Protein AF-A0A3E3DYM9-F1 (afdb_monomer)

Structure (mmCIF, N/CA/C/O backbone):
data_AF-A0A3E3DYM9-F1
#
_entry.id   AF-A0A3E3DYM9-F1
#
loop_
_atom_site.group_PDB
_atom_site.id
_atom_site.type_symbol
_atom_site.label_atom_id
_atom_site.label_alt_id
_atom_site.label_comp_id
_atom_site.label_asym_id
_atom_site.label_entity_id
_atom_site.label_seq_id
_atom_site.pdbx_PDB_ins_code
_atom_site.Cartn_x
_atom_site.Cartn_y
_atom_site.Cartn_z
_atom_site.occupancy
_atom_site.B_iso_or_equiv
_atom_site.auth_seq_id
_atom_site.auth_comp_id
_atom_site.auth_asym_id
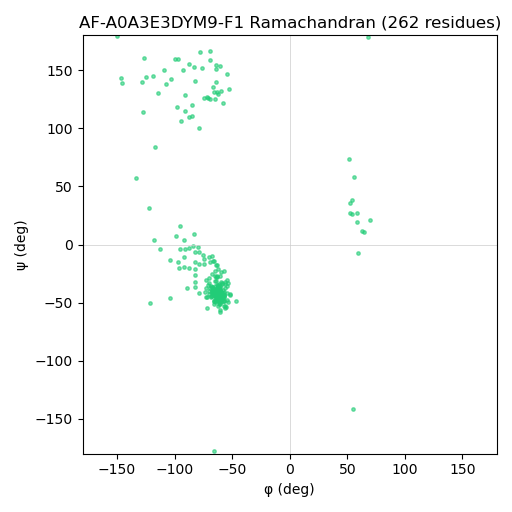_atom_site.auth_atom_id
_atom_site.pdbx_PDB_model_num
ATOM 1 N N . MET A 1 1 ? -6.044 15.317 21.795 1.00 47.94 1 MET A N 1
ATOM 2 C CA . MET A 1 1 ? -6.374 16.403 22.773 1.00 47.94 1 MET A CA 1
ATOM 3 C C . MET A 1 1 ? -6.897 15.738 24.052 1.00 47.94 1 MET A C 1
ATOM 5 O O . MET A 1 1 ? -7.603 14.752 23.914 1.00 47.94 1 MET A O 1
ATOM 9 N N . ARG A 1 2 ? -6.549 16.171 25.277 1.00 55.53 2 ARG A N 1
ATOM 10 C CA . ARG A 1 2 ? -7.109 15.543 26.499 1.00 55.53 2 ARG A CA 1
ATOM 11 C C . ARG A 1 2 ? -8.521 16.084 26.739 1.00 55.53 2 ARG A C 1
ATOM 13 O O . ARG A 1 2 ? -8.664 17.207 27.210 1.00 55.53 2 ARG A O 1
ATOM 20 N N . TYR A 1 3 ? -9.540 15.315 26.362 1.00 65.69 3 TYR A N 1
ATOM 21 C CA . TYR A 1 3 ? -10.911 15.578 26.799 1.00 65.69 3 TYR A CA 1
ATOM 22 C C . TYR A 1 3 ? -11.003 15.408 28.316 1.00 65.69 3 TYR A C 1
ATOM 24 O O . TYR A 1 3 ? -10.239 14.646 28.911 1.00 65.69 3 TYR A O 1
ATOM 32 N N . ASP A 1 4 ? -11.923 16.148 28.929 1.00 75.50 4 ASP A N 1
ATOM 33 C CA . ASP A 1 4 ? -12.173 16.075 30.363 1.00 75.50 4 ASP A CA 1
ATOM 34 C C . ASP A 1 4 ? -12.539 14.638 30.760 1.00 75.50 4 ASP A C 1
ATOM 36 O O . ASP A 1 4 ? -13.488 14.057 30.222 1.00 75.50 4 ASP A O 1
ATOM 40 N N . TYR A 1 5 ? -11.756 14.057 31.669 1.00 78.94 5 TYR A N 1
ATOM 41 C CA . TYR A 1 5 ? -11.876 12.657 32.068 1.00 78.94 5 TYR A CA 1
ATOM 42 C C . TYR A 1 5 ? -13.269 12.355 32.630 1.00 78.94 5 TYR A C 1
ATOM 44 O O . TYR A 1 5 ? -13.821 11.293 32.349 1.00 78.94 5 TYR A O 1
ATOM 52 N N . GLU A 1 6 ? -13.886 13.318 33.323 1.00 82.44 6 GLU A N 1
ATOM 53 C CA . GLU A 1 6 ? -15.248 13.186 33.853 1.00 82.44 6 GLU A CA 1
ATOM 54 C C . GLU A 1 6 ? -16.286 12.938 32.751 1.00 82.44 6 GLU A C 1
ATOM 56 O O . GLU A 1 6 ? -17.261 12.217 32.961 1.00 82.44 6 GLU A O 1
ATOM 61 N N . LYS A 1 7 ? -16.064 13.483 31.549 1.00 85.44 7 LYS A N 1
ATOM 62 C CA . LYS A 1 7 ? -16.969 13.310 30.404 1.00 85.44 7 LYS A CA 1
ATOM 63 C C . LYS A 1 7 ? -16.746 11.993 29.662 1.00 85.44 7 LYS A C 1
ATOM 65 O O . LYS A 1 7 ? -17.673 11.504 29.022 1.00 85.44 7 LYS A O 1
ATOM 70 N N . ILE A 1 8 ? -15.537 11.433 29.727 1.00 89.81 8 ILE A N 1
ATOM 71 C CA . ILE A 1 8 ? -15.196 10.133 29.126 1.00 89.81 8 ILE A CA 1
ATOM 72 C C . ILE A 1 8 ? -15.623 8.975 30.037 1.00 89.81 8 ILE A C 1
ATOM 74 O O . ILE A 1 8 ? -15.999 7.913 29.541 1.00 89.81 8 ILE A O 1
ATOM 78 N N . LEU A 1 9 ? -15.589 9.175 31.357 1.00 90.12 9 LEU A N 1
ATOM 79 C CA . LEU A 1 9 ? -15.804 8.126 32.352 1.00 90.12 9 LEU A CA 1
ATOM 80 C C . LEU A 1 9 ? -17.094 7.301 32.142 1.00 90.12 9 LEU A C 1
ATOM 82 O O . LEU A 1 9 ? -16.998 6.076 32.206 1.00 90.12 9 LEU A O 1
ATOM 86 N N . PRO A 1 10 ? -18.266 7.889 31.816 1.00 92.12 10 PRO A N 1
ATOM 87 C CA . PRO A 1 10 ? -19.473 7.102 31.554 1.00 92.12 10 PRO A CA 1
ATOM 88 C C . PRO A 1 10 ? -19.332 6.148 30.359 1.00 92.12 10 PRO A C 1
ATOM 90 O O . PRO A 1 10 ? -19.814 5.020 30.410 1.00 92.12 10 PRO A O 1
ATOM 93 N N . ILE A 1 11 ? -18.637 6.582 29.302 1.00 93.88 11 ILE A N 1
ATOM 94 C CA . ILE A 1 11 ? -18.382 5.776 28.097 1.00 93.88 11 ILE A CA 1
ATOM 95 C C . ILE A 1 11 ? -17.406 4.647 28.434 1.00 93.88 11 ILE A C 1
ATOM 97 O O . ILE A 1 11 ? -17.608 3.504 28.034 1.00 93.88 11 ILE A O 1
ATOM 101 N N . LEU A 1 12 ? -16.359 4.955 29.204 1.00 92.69 12 LEU A N 1
ATOM 102 C CA . LEU A 1 12 ? -15.369 3.970 29.632 1.00 92.69 12 LEU A CA 1
ATOM 103 C C . LEU A 1 12 ? -15.999 2.853 30.475 1.00 92.69 12 LEU A C 1
ATOM 105 O O . LEU A 1 12 ? -15.724 1.685 30.213 1.00 92.69 12 LEU A O 1
ATOM 109 N N . ILE A 1 13 ? -16.851 3.197 31.447 1.00 90.75 13 ILE A N 1
ATOM 110 C CA . ILE A 1 13 ? -17.550 2.217 32.295 1.00 90.75 13 ILE A CA 1
ATOM 111 C C . ILE A 1 13 ? -18.421 1.295 31.436 1.00 90.75 13 ILE A C 1
ATOM 113 O O . ILE A 1 13 ? -18.312 0.075 31.547 1.00 90.75 13 ILE A O 1
ATOM 117 N N . ASP A 1 14 ? -19.221 1.862 30.528 1.00 90.94 14 ASP A N 1
ATOM 118 C CA . ASP A 1 14 ? -20.066 1.082 29.616 1.00 90.94 14 ASP A CA 1
ATOM 119 C C . ASP A 1 14 ? -19.242 0.140 28.717 1.00 90.94 14 ASP A C 1
ATOM 121 O O . ASP A 1 14 ? -19.603 -1.026 28.528 1.00 90.94 14 ASP A O 1
ATOM 125 N N . LEU A 1 15 ? -18.099 0.602 28.197 1.00 92.38 15 LEU A N 1
ATOM 126 C CA . LEU A 1 15 ? -17.200 -0.236 27.401 1.00 92.38 15 LEU A CA 1
ATOM 127 C C . LEU A 1 15 ? -16.542 -1.344 28.223 1.00 92.38 15 LEU A C 1
ATOM 129 O O . LEU A 1 15 ? -16.443 -2.464 27.725 1.00 92.38 15 LEU A O 1
ATOM 133 N N . MET A 1 16 ? -16.126 -1.066 29.459 1.00 90.38 16 MET A N 1
ATOM 134 C CA . MET A 1 16 ? -15.542 -2.064 30.359 1.00 90.38 16 MET A CA 1
ATOM 135 C C . MET A 1 16 ? -16.544 -3.165 30.702 1.00 90.38 16 MET A C 1
ATOM 137 O O . MET A 1 16 ? -16.216 -4.340 30.552 1.00 90.38 16 MET A O 1
ATOM 141 N N . GLU A 1 17 ? -17.773 -2.803 31.084 1.00 88.81 17 GLU A N 1
ATOM 142 C CA . GLU A 1 17 ? -18.837 -3.773 31.367 1.00 88.81 17 GLU A CA 1
ATOM 143 C C . GLU A 1 17 ? -19.146 -4.648 30.147 1.00 88.81 17 GLU A C 1
ATOM 145 O O . GLU A 1 17 ? -19.336 -5.857 30.266 1.00 88.81 17 GLU A O 1
ATOM 150 N N . LYS A 1 18 ? -19.183 -4.059 28.946 1.00 88.75 18 LYS A N 1
ATOM 151 C CA . LYS A 1 18 ? -19.417 -4.813 27.706 1.00 88.75 18 LYS A CA 1
ATOM 152 C C . LYS A 1 18 ? -18.229 -5.697 27.331 1.00 88.75 18 LYS A C 1
ATOM 154 O O . LYS A 1 18 ? -18.440 -6.793 26.816 1.00 88.75 18 LYS A O 1
ATOM 159 N N . TYR A 1 19 ? -17.005 -5.250 27.598 1.00 86.31 19 TYR A N 1
ATOM 160 C CA . TYR A 1 19 ? -15.786 -6.006 27.322 1.00 86.31 19 TYR A CA 1
ATOM 161 C C . TYR A 1 19 ? -15.666 -7.254 28.207 1.00 86.31 19 TYR A C 1
ATOM 163 O O . TYR A 1 19 ? -15.289 -8.319 27.725 1.00 86.31 19 TYR A O 1
ATOM 171 N N . THR A 1 20 ? -16.051 -7.159 29.482 1.00 86.88 20 THR A N 1
ATOM 172 C CA . THR A 1 20 ? -16.048 -8.287 30.431 1.00 86.88 20 THR A CA 1
ATOM 173 C C . THR A 1 20 ? -17.295 -9.166 30.333 1.00 86.88 20 THR A C 1
ATOM 175 O O . THR A 1 20 ? -17.507 -10.010 31.196 1.00 86.88 20 THR A O 1
ATOM 178 N N . SER A 1 21 ? -18.151 -8.968 29.323 1.00 82.62 21 SER A N 1
ATOM 179 C CA . SER A 1 21 ? -19.463 -9.631 29.221 1.00 82.62 21 SER A CA 1
ATOM 180 C C . SER A 1 21 ? -20.344 -9.452 30.468 1.00 82.62 21 SER A C 1
ATOM 182 O O . SER A 1 21 ? -21.231 -10.259 30.721 1.00 82.62 21 SER A O 1
ATOM 184 N N . LYS A 1 22 ? -20.130 -8.365 31.223 1.00 75.62 22 LYS A N 1
ATOM 185 C CA . LYS A 1 22 ? -20.746 -8.053 32.524 1.00 75.62 22 LYS A CA 1
ATOM 186 C C . LYS A 1 22 ? -20.393 -9.014 33.665 1.00 75.62 22 LYS A C 1
ATOM 188 O O . LYS A 1 22 ? -20.976 -8.899 34.740 1.00 75.62 22 LYS A O 1
ATOM 193 N N . ASP A 1 23 ? -19.413 -9.895 33.475 1.00 69.38 23 ASP A N 1
ATOM 194 C CA . ASP A 1 23 ? -18.964 -10.836 34.510 1.00 69.38 23 ASP A CA 1
ATOM 195 C C . ASP A 1 23 ? -18.045 -10.173 35.551 1.00 69.38 23 ASP A C 1
ATOM 197 O O . ASP A 1 23 ? -17.836 -10.703 36.642 1.00 69.38 23 ASP A O 1
ATOM 201 N N . SER A 1 24 ? -17.494 -8.997 35.234 1.00 69.25 24 SER A N 1
ATOM 202 C CA . SER A 1 24 ? -16.614 -8.226 36.116 1.00 69.25 24 SER A CA 1
ATOM 203 C C . SER A 1 24 ? -16.795 -6.725 35.906 1.00 69.25 24 SER A C 1
ATOM 205 O O . SER A 1 24 ? -16.936 -6.264 34.773 1.00 69.25 24 SER A O 1
ATOM 207 N N . SER A 1 25 ? -16.719 -5.952 36.991 1.00 62.59 25 SER A N 1
ATOM 208 C CA . SER A 1 25 ? -16.682 -4.483 36.962 1.00 62.59 25 SER A CA 1
ATOM 209 C C . SER A 1 25 ? -15.267 -3.908 36.811 1.00 62.59 25 SER A C 1
ATOM 211 O O . SER A 1 25 ? -15.106 -2.692 36.714 1.00 62.59 25 SER A O 1
ATOM 213 N N . SER A 1 26 ? -14.231 -4.754 36.788 1.00 74.62 26 SER A N 1
ATOM 214 C CA . SER A 1 26 ? -12.832 -4.338 36.674 1.00 74.62 26 SER A CA 1
ATOM 215 C C . SER A 1 26 ? -12.117 -5.003 35.496 1.00 74.62 26 SER A C 1
ATOM 217 O O . SER A 1 26 ? -12.346 -6.168 35.162 1.00 74.62 26 SER A O 1
ATOM 219 N N . VAL A 1 27 ? -11.225 -4.232 34.873 1.00 84.75 27 VAL A N 1
ATOM 220 C CA . VAL A 1 27 ? -10.263 -4.677 33.858 1.00 84.75 27 VAL A CA 1
ATOM 221 C C . VAL A 1 27 ? -8.858 -4.243 34.290 1.00 84.75 27 VAL A C 1
ATOM 223 O O . VAL A 1 27 ? -8.738 -3.330 35.114 1.00 84.75 27 VAL A O 1
ATOM 226 N N . PRO A 1 28 ? -7.784 -4.853 33.760 1.00 88.81 28 PRO A N 1
ATOM 227 C CA . PRO A 1 28 ? -6.426 -4.366 33.985 1.00 88.81 28 PRO A CA 1
ATOM 228 C C . PRO A 1 28 ? -6.275 -2.891 33.590 1.00 88.81 28 PRO A C 1
ATOM 230 O O . PRO A 1 28 ? -6.886 -2.438 32.622 1.00 88.81 28 PRO A O 1
ATOM 233 N N . TYR A 1 29 ? -5.423 -2.155 34.308 1.00 87.44 29 TYR A N 1
ATOM 234 C CA . TYR A 1 29 ? -5.163 -0.733 34.047 1.00 87.44 29 TYR A CA 1
ATOM 235 C C . TYR A 1 29 ? -4.789 -0.467 32.579 1.00 87.44 29 TYR A C 1
ATOM 237 O O . TYR A 1 29 ? -5.336 0.434 31.952 1.00 87.44 29 TYR A O 1
ATOM 245 N N . GLU A 1 30 ? -3.941 -1.322 32.006 1.00 89.31 30 GLU A N 1
ATOM 246 C CA . GLU A 1 30 ? -3.534 -1.273 30.597 1.00 89.31 30 GLU A CA 1
ATOM 247 C C . GLU A 1 30 ? -4.737 -1.367 29.643 1.00 89.31 30 GLU A C 1
ATOM 249 O O . GLU A 1 30 ? -4.837 -0.611 28.679 1.00 89.31 30 GLU A O 1
ATOM 254 N N . THR A 1 31 ? -5.703 -2.246 29.932 1.00 91.00 31 THR A N 1
ATOM 255 C CA . THR A 1 31 ? -6.935 -2.366 29.139 1.00 91.00 31 THR A CA 1
ATOM 256 C C . THR A 1 31 ? -7.781 -1.099 29.238 1.00 91.00 31 THR A C 1
ATOM 258 O O . THR A 1 31 ? -8.284 -0.626 28.220 1.00 91.00 31 THR A O 1
ATOM 261 N N . ALA A 1 32 ? -7.913 -0.514 30.431 1.00 90.75 32 ALA A N 1
ATOM 262 C CA . ALA A 1 32 ? -8.634 0.744 30.607 1.00 90.75 32 ALA A CA 1
ATOM 263 C C . ALA A 1 32 ? -7.961 1.901 29.840 1.00 90.75 32 ALA A C 1
ATOM 265 O O . ALA A 1 32 ? -8.651 2.672 29.173 1.00 90.75 32 ALA A O 1
ATOM 266 N N . GLU A 1 33 ? -6.626 1.993 29.857 1.00 91.38 33 GLU A N 1
ATOM 267 C CA . GLU A 1 33 ? -5.887 2.978 29.056 1.00 91.38 33 GLU A CA 1
ATOM 268 C C . GLU A 1 33 ? -6.109 2.787 27.553 1.00 91.38 33 GLU A C 1
ATOM 270 O O . GLU A 1 33 ? -6.360 3.761 26.839 1.00 91.38 33 GLU A O 1
ATOM 275 N N . MET A 1 34 ? -6.077 1.546 27.064 1.00 92.69 34 MET A N 1
ATOM 276 C CA . MET A 1 34 ? -6.350 1.249 25.656 1.00 92.69 34 MET A CA 1
ATOM 277 C C . MET A 1 34 ? -7.781 1.622 25.251 1.00 92.69 34 MET A C 1
ATOM 279 O O . MET A 1 34 ? -7.982 2.151 24.158 1.00 92.69 34 MET A O 1
ATOM 283 N N . LEU A 1 35 ? -8.770 1.405 26.121 1.00 94.75 35 LEU A N 1
ATOM 284 C CA . LEU A 1 35 ? -10.149 1.838 25.876 1.00 94.75 35 LEU A CA 1
ATOM 285 C C . LEU A 1 35 ? -10.253 3.370 25.815 1.00 94.75 35 LEU A C 1
ATOM 287 O O . LEU A 1 35 ? -10.891 3.901 24.910 1.00 94.75 35 LEU A O 1
ATOM 291 N N . ILE A 1 36 ? -9.581 4.102 26.712 1.00 93.81 36 ILE A N 1
ATOM 292 C CA . ILE A 1 36 ? -9.541 5.578 26.685 1.00 93.81 36 ILE A CA 1
ATOM 293 C C . ILE A 1 36 ? -8.908 6.097 25.386 1.00 93.81 36 ILE A C 1
ATOM 295 O O . ILE A 1 36 ? -9.404 7.059 24.787 1.00 93.81 36 ILE A O 1
ATOM 299 N N . GLN A 1 37 ? -7.827 5.460 24.929 1.00 93.62 37 GLN A N 1
ATOM 300 C CA . GLN A 1 37 ? -7.211 5.771 23.638 1.00 93.62 37 GLN A CA 1
ATOM 301 C C . GLN A 1 37 ? -8.183 5.504 22.484 1.00 93.62 37 GLN A C 1
ATOM 303 O O . GLN A 1 37 ? -8.295 6.335 21.586 1.00 93.62 37 GLN A O 1
ATOM 308 N N . GLY A 1 38 ? -8.935 4.402 22.540 1.00 95.44 38 GLY A N 1
ATOM 309 C CA . GLY A 1 38 ? -9.954 4.065 21.549 1.00 95.44 38 GLY A CA 1
ATOM 310 C C . GLY A 1 38 ? -11.105 5.070 21.497 1.00 95.44 38 GLY A C 1
ATOM 311 O O . GLY A 1 38 ? -11.498 5.510 20.418 1.00 95.44 38 GLY A O 1
ATOM 312 N N . ILE A 1 39 ? -11.596 5.516 22.656 1.00 95.31 39 ILE A N 1
ATOM 313 C CA . ILE A 1 39 ? -12.600 6.585 22.748 1.00 95.31 39 ILE A CA 1
ATOM 314 C C . ILE A 1 39 ? -12.064 7.871 22.109 1.00 95.31 39 ILE A C 1
ATOM 316 O O . ILE A 1 39 ? -12.749 8.491 21.297 1.00 95.31 39 ILE A O 1
ATOM 320 N N . SER A 1 40 ? -10.828 8.254 22.445 1.00 93.00 40 SER A N 1
ATOM 321 C CA . SER A 1 40 ? -10.186 9.451 21.887 1.00 93.00 40 SER A CA 1
ATOM 322 C C . SER A 1 40 ? -10.027 9.351 20.371 1.00 93.00 40 SER A C 1
ATOM 324 O O . SER A 1 40 ? -10.331 10.317 19.678 1.00 93.00 40 SER A O 1
ATOM 326 N N . TYR A 1 41 ? -9.627 8.181 19.864 1.00 94.38 41 TYR A N 1
ATOM 327 C CA . TYR A 1 41 ? -9.525 7.901 18.433 1.00 94.38 41 TYR A CA 1
ATOM 328 C C . TYR A 1 41 ? -10.863 8.152 17.733 1.00 94.38 41 TYR A C 1
ATOM 330 O O . TYR A 1 41 ? -10.923 8.981 16.831 1.00 94.38 41 TYR A O 1
ATOM 338 N N . CYS A 1 42 ? -11.951 7.526 18.202 1.00 94.81 42 CYS A N 1
ATOM 339 C CA . CYS A 1 42 ? -13.285 7.7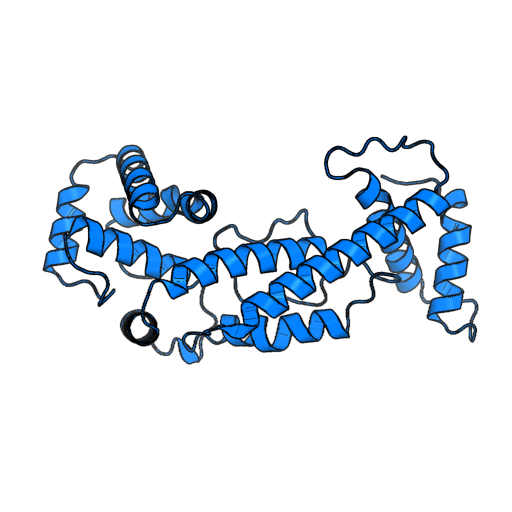27 17.631 1.00 94.81 42 CYS A CA 1
ATOM 340 C C . CYS A 1 42 ? -13.707 9.200 17.675 1.00 94.81 42 CYS A C 1
ATOM 342 O O . CYS A 1 42 ? -14.179 9.738 16.681 1.00 94.81 42 CYS A O 1
ATOM 344 N N . ILE A 1 43 ? -13.516 9.887 18.803 1.00 92.25 43 ILE A N 1
ATOM 345 C CA . ILE A 1 43 ? -13.880 11.303 18.902 1.00 92.25 43 ILE A CA 1
ATOM 346 C C . ILE A 1 43 ? -13.094 12.144 17.882 1.00 92.25 43 ILE A C 1
ATOM 348 O O . ILE A 1 43 ? -13.683 13.005 17.230 1.00 92.25 43 ILE A O 1
ATOM 352 N N . GLU A 1 44 ? -11.794 11.897 17.714 1.00 91.38 44 GLU A N 1
ATOM 353 C CA . GLU A 1 44 ? -10.946 12.640 16.777 1.00 91.38 44 GLU A CA 1
ATOM 354 C C . GLU A 1 44 ? -11.350 12.439 15.306 1.00 91.38 44 GLU A C 1
ATOM 356 O O . GLU A 1 44 ? -11.191 13.374 14.519 1.00 91.38 44 GLU A O 1
ATOM 361 N N . GLU A 1 45 ? -11.964 11.305 14.942 1.00 91.81 45 GLU A N 1
ATOM 362 C CA . GLU A 1 45 ? -12.518 11.074 13.595 1.00 91.81 45 GLU A CA 1
ATOM 363 C C . GLU A 1 45 ? -13.534 12.137 13.170 1.00 91.81 45 GLU A C 1
ATOM 365 O O . GLU A 1 45 ? -13.595 12.500 11.998 1.00 91.81 45 GLU A O 1
ATOM 370 N N . ASN A 1 46 ? -14.291 12.696 14.118 1.00 90.12 46 ASN A N 1
ATOM 371 C CA . ASN A 1 46 ? -15.288 13.736 13.849 1.00 90.12 46 ASN A CA 1
ATOM 372 C C . ASN A 1 46 ? -14.685 15.049 13.358 1.00 90.12 46 ASN A C 1
ATOM 374 O O . ASN A 1 46 ? -15.436 15.923 12.944 1.00 90.12 46 ASN A O 1
ATOM 378 N N . PHE A 1 47 ? -13.372 15.237 13.483 1.00 87.81 47 PHE A N 1
ATOM 379 C CA . PHE A 1 47 ? -12.695 16.493 13.157 1.00 87.81 47 PHE A CA 1
ATOM 380 C C . PHE A 1 47 ? -11.683 16.338 12.024 1.00 87.81 47 PHE A C 1
ATOM 382 O O . PHE A 1 47 ? -10.984 17.297 11.689 1.00 87.81 47 PHE A O 1
ATOM 389 N N . LYS A 1 48 ? -11.605 15.140 11.443 1.00 81.56 48 LYS A N 1
ATOM 390 C CA . LYS A 1 48 ? -10.849 14.867 10.225 1.00 81.56 48 LYS A CA 1
ATOM 391 C C . LYS A 1 48 ? -11.711 15.238 9.009 1.00 81.56 48 LYS A C 1
ATOM 393 O O . LYS A 1 48 ? -12.932 15.277 9.102 1.00 81.56 48 LYS A O 1
ATOM 398 N N . ASP A 1 49 ? -11.061 15.584 7.900 1.00 67.88 49 ASP A N 1
ATOM 399 C CA . ASP A 1 49 ? -11.680 15.866 6.594 1.00 67.88 49 ASP A CA 1
ATOM 400 C C . ASP A 1 49 ? -12.843 16.889 6.598 1.00 67.88 49 ASP A C 1
ATOM 402 O O . ASP A 1 49 ? -14.007 16.548 6.406 1.00 67.88 49 ASP A O 1
ATOM 406 N N . ASN A 1 50 ? -12.518 18.183 6.756 1.00 57.31 50 ASN A N 1
ATOM 407 C CA . ASN A 1 50 ? -13.453 19.322 6.612 1.00 57.31 50 ASN A CA 1
ATOM 408 C C . ASN A 1 50 ? -14.748 19.224 7.445 1.00 57.31 50 ASN A C 1
ATOM 410 O O . ASN A 1 50 ? -15.816 19.665 7.015 1.00 57.31 50 ASN A O 1
ATOM 414 N N . ALA A 1 51 ? -14.668 18.666 8.650 1.00 61.47 51 ALA A N 1
ATOM 415 C CA . ALA A 1 51 ? -15.842 18.495 9.489 1.00 61.47 51 ALA A CA 1
ATOM 416 C C . ALA A 1 51 ? -16.453 19.826 9.973 1.00 61.47 51 ALA A C 1
ATOM 418 O O . ALA A 1 51 ? -15.759 20.719 10.457 1.00 61.47 51 ALA A O 1
ATOM 419 N N . ILE A 1 52 ? -17.784 19.912 9.887 1.00 61.84 52 ILE A N 1
ATOM 420 C CA . ILE A 1 52 ? -18.617 21.063 10.296 1.00 61.84 52 ILE A CA 1
ATOM 421 C C . ILE A 1 52 ? -19.079 20.934 11.766 1.00 61.84 52 ILE A C 1
ATOM 423 O O . ILE A 1 52 ? -19.730 21.825 12.309 1.00 61.84 52 ILE A O 1
ATOM 427 N N . ILE A 1 53 ? -18.762 19.818 12.433 1.00 72.56 53 ILE A N 1
ATOM 428 C CA . ILE A 1 53 ? -19.237 19.533 13.792 1.00 72.56 53 ILE A CA 1
ATOM 429 C C . ILE A 1 53 ? -18.537 20.454 14.800 1.00 72.56 53 ILE A C 1
ATOM 431 O O . ILE A 1 53 ? -17.307 20.494 14.883 1.00 72.56 53 ILE A O 1
ATOM 435 N N . ASP A 1 54 ? -19.336 21.168 15.599 1.00 72.38 54 ASP A N 1
ATOM 436 C CA . ASP A 1 54 ? -18.836 21.970 16.715 1.00 72.38 54 ASP A CA 1
ATOM 437 C C . ASP A 1 54 ? -18.175 21.061 17.767 1.00 72.38 54 ASP A C 1
ATOM 439 O O . ASP A 1 54 ? -18.740 20.066 18.225 1.00 72.38 54 ASP A O 1
ATOM 443 N N . ARG A 1 55 ? -16.964 21.428 18.189 1.00 70.81 55 ARG A N 1
ATOM 444 C CA . ARG A 1 55 ? -16.189 20.716 19.215 1.00 70.81 55 ARG A CA 1
ATOM 445 C C . ARG A 1 55 ? -16.829 20.777 20.604 1.00 70.81 55 ARG A C 1
ATOM 447 O O . ARG A 1 55 ? -16.436 20.008 21.475 1.00 70.81 55 ARG A O 1
ATOM 454 N N . ASN A 1 56 ? -17.801 21.664 20.815 1.00 73.44 56 ASN A N 1
ATOM 455 C CA . ASN A 1 56 ? -18.521 21.805 22.083 1.00 73.44 56 ASN A CA 1
ATOM 456 C C . ASN A 1 56 ? -19.694 20.822 22.254 1.00 73.44 56 ASN A C 1
ATOM 458 O O . ASN A 1 56 ? -20.361 20.839 23.291 1.00 73.44 56 ASN A O 1
ATOM 462 N N . VAL A 1 57 ? -19.961 19.968 21.260 1.00 81.00 57 VAL A N 1
ATOM 463 C CA . VAL A 1 57 ? -21.007 18.940 21.334 1.00 81.00 57 VAL A CA 1
ATOM 464 C C . VAL A 1 57 ? -20.690 17.908 22.430 1.00 81.00 57 VAL A C 1
ATOM 466 O O . VAL A 1 57 ? -19.543 17.703 22.827 1.00 81.00 57 VAL A O 1
ATOM 469 N N . ASN A 1 58 ? -21.734 17.261 22.957 1.00 88.94 58 ASN A N 1
ATOM 470 C CA . ASN A 1 58 ? -21.622 16.224 23.979 1.00 88.94 58 ASN A CA 1
ATOM 471 C C . ASN A 1 58 ? -20.640 15.101 23.568 1.00 88.94 58 ASN A C 1
ATOM 473 O O . ASN A 1 58 ? -20.716 14.570 22.462 1.00 88.94 58 ASN A O 1
ATOM 477 N N . VAL A 1 59 ? -19.756 14.706 24.491 1.00 89.81 59 VAL A N 1
ATOM 478 C CA . VAL A 1 59 ? -18.688 13.715 24.252 1.00 89.81 59 VAL A CA 1
ATOM 479 C C . VAL A 1 59 ? -19.232 12.330 23.891 1.00 89.81 59 VAL A C 1
ATOM 481 O O . VAL A 1 59 ? -18.657 11.666 23.036 1.00 89.81 59 VAL A O 1
ATOM 484 N N . GLY A 1 60 ? -20.357 11.911 24.478 1.00 91.69 60 GLY A N 1
ATOM 485 C CA . GLY A 1 60 ? -21.015 10.650 24.125 1.00 91.69 60 GLY A CA 1
ATOM 486 C C . GLY A 1 60 ? -21.494 10.640 22.676 1.00 91.69 60 GLY A C 1
ATOM 487 O O . GLY A 1 60 ? -21.258 9.674 21.959 1.00 91.69 60 GLY A O 1
ATOM 488 N N . PHE A 1 61 ? -22.076 11.748 22.209 1.00 91.50 61 PHE A N 1
ATOM 489 C CA . PHE A 1 61 ? -22.451 11.892 20.800 1.00 91.50 61 PHE A CA 1
ATOM 490 C C . PHE A 1 61 ? -21.228 11.855 19.874 1.00 91.50 61 PHE A C 1
ATOM 492 O O . PHE A 1 61 ? -21.249 11.147 18.870 1.00 91.50 61 PHE A O 1
ATOM 499 N N . LEU A 1 62 ? -20.157 12.584 20.212 1.00 92.38 62 LEU A N 1
ATOM 500 C CA . LEU A 1 62 ? -18.920 12.573 19.424 1.00 92.38 62 LEU A CA 1
ATOM 501 C C . LEU A 1 62 ? -18.315 11.166 19.349 1.00 92.38 62 LEU A C 1
ATOM 503 O O . LEU A 1 62 ? -17.879 10.743 18.2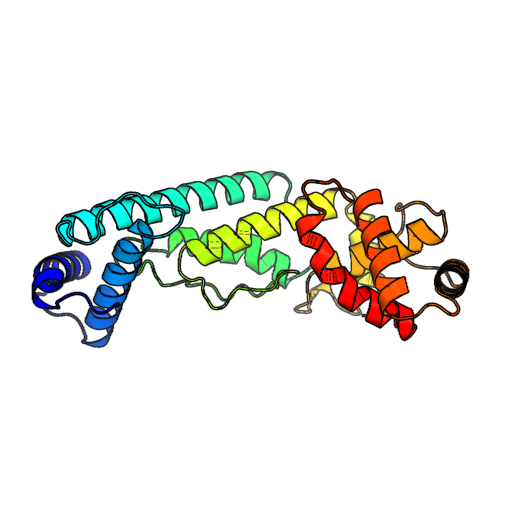83 1.00 92.38 62 LEU A O 1
ATOM 507 N N . TYR A 1 63 ? -18.317 10.421 20.454 1.00 94.25 63 TYR A N 1
ATOM 508 C CA . TYR A 1 63 ? -17.849 9.039 20.461 1.00 94.25 63 TYR A CA 1
ATOM 509 C C . TYR A 1 63 ? -18.686 8.144 19.537 1.00 94.25 63 TYR A C 1
ATOM 511 O O . TYR A 1 63 ? -18.114 7.480 18.677 1.00 94.25 63 TYR A O 1
ATOM 519 N N . GLU A 1 64 ? -20.016 8.158 19.663 1.00 94.62 64 GLU A N 1
ATOM 520 C CA . GLU A 1 64 ? -20.910 7.321 18.847 1.00 94.62 64 GLU A CA 1
ATOM 521 C C . GLU A 1 64 ? -20.828 7.670 17.354 1.00 94.62 64 GLU A C 1
ATOM 523 O O . GLU A 1 64 ? -20.699 6.786 16.504 1.00 94.62 64 GLU A O 1
ATOM 528 N N . ASN A 1 65 ? -20.837 8.962 17.008 1.00 94.06 65 ASN A N 1
ATOM 529 C CA . ASN A 1 65 ? -20.673 9.388 15.619 1.00 94.06 65 ASN A CA 1
ATOM 530 C C . ASN A 1 65 ? -19.286 9.014 15.078 1.00 94.06 65 ASN A C 1
ATOM 532 O O . ASN A 1 65 ? -19.165 8.504 13.966 1.00 94.06 65 ASN A O 1
ATOM 536 N N . GLY A 1 66 ? -18.252 9.191 15.898 1.00 94.75 66 GLY A N 1
ATOM 537 C CA . GLY A 1 66 ? -16.892 8.758 15.611 1.00 94.75 66 GLY A CA 1
ATOM 538 C C . GLY A 1 66 ? -16.792 7.265 15.320 1.00 94.75 66 GLY A C 1
ATOM 539 O O . GLY A 1 66 ? -16.240 6.862 14.302 1.00 94.75 66 GLY A O 1
ATOM 540 N N . LEU A 1 67 ? -17.396 6.434 16.169 1.00 96.75 67 LEU A N 1
ATOM 541 C CA . LEU A 1 67 ? -17.448 4.986 15.988 1.00 96.75 67 LEU A CA 1
ATOM 542 C C . LEU A 1 67 ? -18.160 4.600 14.683 1.00 96.75 67 LEU A C 1
ATOM 544 O O . LEU A 1 67 ? -17.716 3.685 13.988 1.00 96.75 67 LEU A O 1
ATOM 548 N N . ASN A 1 68 ? -19.222 5.314 14.302 1.00 96.75 68 ASN A N 1
ATOM 549 C CA . ASN A 1 68 ? -19.876 5.115 13.008 1.00 96.75 68 ASN A CA 1
ATOM 550 C C . ASN A 1 68 ? -18.954 5.463 11.830 1.00 96.75 68 ASN A C 1
ATOM 552 O O . ASN A 1 68 ? -18.916 4.710 10.857 1.00 96.75 68 ASN A O 1
ATOM 556 N N . ILE A 1 69 ? -18.165 6.540 11.923 1.00 96.19 69 ILE A N 1
ATOM 557 C CA . ILE A 1 69 ? -17.148 6.881 10.913 1.00 96.19 69 ILE A CA 1
ATOM 558 C C . ILE A 1 69 ? -16.109 5.758 10.796 1.00 96.19 69 ILE A C 1
ATOM 560 O O . ILE A 1 69 ? -15.823 5.307 9.685 1.00 96.19 69 ILE A O 1
ATOM 564 N N . VAL A 1 70 ? -15.594 5.254 11.924 1.00 97.19 70 VAL A N 1
ATOM 565 C CA . VAL A 1 70 ? -14.652 4.121 11.944 1.00 97.19 70 VAL A CA 1
ATOM 566 C C . VAL A 1 70 ? -15.264 2.896 11.262 1.00 97.19 70 VAL A C 1
ATOM 568 O O . VAL A 1 70 ? -14.634 2.310 10.386 1.00 97.19 70 VAL A O 1
ATOM 571 N N . ASN A 1 71 ? -16.503 2.528 11.601 1.00 97.88 71 ASN A N 1
ATOM 572 C CA . ASN A 1 71 ? -17.187 1.388 10.982 1.00 97.88 71 ASN A CA 1
ATOM 573 C C . ASN A 1 71 ? -17.387 1.576 9.471 1.00 97.88 71 ASN A C 1
ATOM 575 O O . ASN A 1 71 ? -17.173 0.639 8.707 1.00 97.88 71 ASN A O 1
ATOM 579 N N . ASN A 1 72 ? -17.728 2.783 9.018 1.00 97.69 72 ASN A N 1
ATOM 580 C CA . ASN A 1 72 ? -17.838 3.081 7.589 1.00 97.69 72 ASN A CA 1
ATOM 581 C C . ASN A 1 72 ? -16.497 2.902 6.865 1.00 97.69 72 ASN A C 1
ATOM 583 O O . ASN A 1 72 ? -16.465 2.281 5.805 1.00 97.69 72 ASN A O 1
ATOM 587 N N . LYS A 1 73 ? -15.383 3.346 7.467 1.00 97.50 73 LYS A N 1
ATOM 588 C CA . LYS A 1 73 ? -14.030 3.087 6.944 1.00 97.50 73 LYS A CA 1
ATOM 589 C C . LYS A 1 73 ? -13.707 1.588 6.899 1.00 97.50 73 LYS A C 1
ATOM 591 O O . LYS A 1 73 ? -13.024 1.148 5.977 1.00 97.50 73 LYS A O 1
ATOM 596 N N . VAL A 1 74 ? -14.210 0.790 7.850 1.00 98.06 74 VAL A N 1
ATOM 597 C CA . VAL A 1 74 ? -14.065 -0.680 7.822 1.00 98.06 74 VAL A CA 1
ATOM 598 C C . VAL A 1 74 ? -14.799 -1.276 6.628 1.00 98.06 74 VAL A C 1
ATOM 600 O O . VAL A 1 74 ? -14.215 -2.081 5.906 1.00 98.06 74 VAL A O 1
ATOM 603 N N . TYR A 1 75 ? -16.050 -0.871 6.395 1.00 98.25 75 TYR A N 1
ATOM 604 C CA . TYR A 1 75 ? -16.819 -1.336 5.240 1.00 98.25 75 TYR A CA 1
ATOM 605 C C . TYR A 1 75 ? -16.170 -0.925 3.916 1.00 98.25 75 TYR A C 1
ATOM 607 O O . TYR A 1 75 ? -16.066 -1.750 3.014 1.00 98.25 75 TYR A O 1
ATOM 615 N N . GLU A 1 76 ? -15.672 0.309 3.818 1.00 98.44 76 GLU A N 1
ATOM 616 C CA . GLU A 1 76 ? -14.945 0.790 2.640 1.00 98.44 76 GLU A CA 1
ATOM 617 C C . GLU A 1 76 ? -13.672 -0.030 2.386 1.00 98.44 76 GLU A C 1
ATOM 619 O O . GLU A 1 76 ? -13.459 -0.519 1.278 1.00 98.44 76 GLU A O 1
ATOM 624 N N . ALA A 1 77 ? -12.843 -0.232 3.416 1.00 98.31 77 ALA A N 1
ATOM 625 C CA . ALA A 1 77 ? -11.623 -1.029 3.311 1.00 98.31 77 ALA A CA 1
ATOM 626 C C . ALA A 1 77 ? -11.928 -2.470 2.886 1.00 98.31 77 ALA A C 1
ATOM 628 O O . ALA A 1 77 ? -11.224 -3.032 2.049 1.00 98.31 77 ALA A O 1
ATOM 629 N N . LYS A 1 78 ? -12.994 -3.059 3.439 1.00 98.19 78 LYS A N 1
ATOM 630 C CA . LYS A 1 78 ? -13.438 -4.403 3.076 1.00 98.19 78 LYS A CA 1
ATOM 631 C C . LYS A 1 78 ? -13.887 -4.474 1.616 1.00 98.19 78 LYS A C 1
ATOM 633 O O . LYS A 1 78 ? -13.452 -5.385 0.926 1.00 98.19 78 LYS A O 1
ATOM 638 N N . GLY A 1 79 ? -14.663 -3.502 1.136 1.00 98.50 79 GLY A N 1
ATOM 639 C CA . GLY A 1 79 ? -15.066 -3.435 -0.273 1.00 98.50 79 GLY A CA 1
ATOM 640 C C . GLY A 1 79 ? -13.867 -3.331 -1.219 1.00 98.50 79 GLY A C 1
ATOM 641 O O . GLY A 1 79 ? -13.775 -4.082 -2.181 1.00 98.50 79 GLY A O 1
ATOM 642 N N . ILE A 1 80 ? -12.882 -2.484 -0.894 1.00 98.50 80 ILE A N 1
ATOM 643 C CA . ILE A 1 80 ? -11.637 -2.385 -1.677 1.00 98.50 80 ILE A CA 1
ATOM 644 C C . ILE A 1 80 ? -10.884 -3.719 -1.691 1.00 98.50 80 ILE A C 1
ATOM 646 O O . ILE A 1 80 ? -10.341 -4.100 -2.725 1.00 98.50 80 ILE A O 1
ATOM 650 N N . TYR A 1 81 ? -10.826 -4.419 -0.556 1.00 98.50 81 TYR A N 1
ATOM 651 C CA . TYR A 1 81 ? -10.172 -5.722 -0.474 1.00 98.50 81 TYR A CA 1
ATOM 652 C C . TYR A 1 81 ? -10.901 -6.797 -1.289 1.00 98.50 81 TYR A C 1
ATOM 654 O O . TYR A 1 81 ? -10.254 -7.576 -1.984 1.00 98.50 81 TYR A O 1
ATOM 662 N N . GLU A 1 82 ? -12.232 -6.832 -1.220 1.00 98.12 82 GLU A N 1
ATOM 663 C CA . GLU A 1 82 ? -13.062 -7.754 -1.998 1.00 98.12 82 GLU A CA 1
ATOM 664 C C . GLU A 1 82 ? -12.890 -7.521 -3.502 1.00 98.12 82 GLU A C 1
ATOM 666 O O . GLU A 1 82 ? -12.713 -8.488 -4.233 1.00 98.12 82 GLU A O 1
ATOM 671 N N . ASP A 1 83 ? -12.838 -6.266 -3.953 1.00 97.50 83 ASP A N 1
ATOM 672 C CA . ASP A 1 83 ? -12.535 -5.938 -5.350 1.00 97.50 83 ASP A CA 1
ATOM 673 C C . ASP A 1 83 ? -11.109 -6.359 -5.743 1.00 97.50 83 ASP A C 1
ATOM 675 O O . ASP A 1 83 ? -10.891 -6.923 -6.815 1.00 97.50 83 ASP A O 1
ATOM 679 N N . LEU A 1 84 ? -10.125 -6.083 -4.876 1.00 97.00 84 LEU A N 1
ATOM 680 C CA . LEU A 1 84 ? -8.712 -6.388 -5.115 1.00 97.00 84 LEU A CA 1
ATOM 681 C C . LEU A 1 84 ? -8.480 -7.890 -5.313 1.00 97.00 84 LEU A C 1
ATOM 683 O O . LEU A 1 84 ? -7.685 -8.275 -6.166 1.00 97.00 84 LEU A O 1
ATOM 687 N N . ILE A 1 85 ? -9.141 -8.734 -4.516 1.00 97.25 85 ILE A N 1
ATOM 688 C CA . ILE A 1 85 ? -8.841 -10.169 -4.462 1.00 97.25 85 ILE A CA 1
ATOM 689 C C . ILE A 1 85 ? -9.338 -10.950 -5.688 1.00 97.25 85 ILE A C 1
ATOM 691 O O . ILE A 1 85 ? -8.875 -12.067 -5.903 1.00 97.25 85 ILE A O 1
ATOM 695 N N . ILE A 1 86 ? -10.260 -10.384 -6.481 1.00 95.62 86 ILE A N 1
ATOM 696 C CA . ILE A 1 86 ? -10.889 -11.059 -7.633 1.00 95.62 86 ILE A CA 1
ATOM 697 C C . ILE A 1 86 ? -9.845 -11.487 -8.670 1.00 95.62 86 ILE A C 1
ATOM 699 O O . ILE A 1 86 ? -9.864 -12.631 -9.115 1.00 95.62 86 ILE A O 1
ATOM 703 N N . ASP A 1 87 ? -8.922 -10.585 -9.004 1.00 90.69 87 ASP A N 1
ATOM 704 C CA . ASP A 1 87 ? -7.874 -10.789 -10.014 1.00 90.69 87 ASP A CA 1
ATOM 705 C C . ASP A 1 87 ? -6.470 -10.600 -9.406 1.00 90.69 87 ASP A C 1
ATOM 707 O O . ASP A 1 87 ? -5.553 -10.082 -10.049 1.00 90.69 87 ASP A O 1
ATOM 711 N N . PHE A 1 88 ? -6.310 -10.924 -8.121 1.00 96.00 88 PHE A N 1
ATOM 712 C CA . PHE A 1 88 ? -5.050 -10.702 -7.421 1.00 96.00 88 PHE A CA 1
ATOM 713 C C . PHE A 1 88 ? -3.963 -11.681 -7.878 1.00 96.00 88 PHE A C 1
ATOM 715 O O . PHE A 1 88 ? -4.125 -12.896 -7.784 1.00 96.00 88 PHE A O 1
ATOM 722 N N . GLU A 1 89 ? -2.814 -11.132 -8.269 1.00 96.75 89 GLU A N 1
ATOM 723 C CA . GLU A 1 89 ? -1.592 -11.877 -8.560 1.00 96.75 89 GLU A CA 1
ATOM 724 C C . GLU A 1 89 ? -0.512 -11.505 -7.548 1.00 96.75 89 GLU A C 1
ATOM 726 O O . GLU A 1 89 ? -0.241 -10.325 -7.318 1.00 96.75 89 GLU A O 1
ATOM 731 N N . ASP A 1 90 ? 0.116 -12.520 -6.954 1.00 96.31 90 ASP A N 1
ATOM 732 C CA . ASP A 1 90 ? 1.199 -12.337 -5.986 1.00 96.31 90 ASP A CA 1
ATOM 733 C C . ASP A 1 90 ? 2.598 -12.339 -6.623 1.00 96.31 90 ASP A C 1
ATOM 735 O O . ASP A 1 90 ? 3.570 -11.976 -5.958 1.00 96.31 90 ASP A O 1
ATOM 739 N N . TYR A 1 91 ? 2.699 -12.722 -7.902 1.00 97.25 91 TYR A N 1
ATOM 740 C CA . TYR A 1 91 ? 3.946 -12.828 -8.674 1.00 97.25 91 TYR A CA 1
ATOM 741 C C . TYR A 1 91 ? 5.034 -13.684 -7.991 1.00 97.25 91 TYR A C 1
ATOM 743 O O . TYR A 1 91 ? 6.230 -13.476 -8.199 1.00 97.25 91 TYR A O 1
ATOM 751 N N . ASP A 1 92 ? 4.616 -14.644 -7.160 1.00 96.50 92 ASP A N 1
ATOM 752 C CA . ASP A 1 92 ? 5.442 -15.454 -6.258 1.00 96.50 92 ASP A CA 1
ATOM 753 C C . ASP A 1 92 ? 6.253 -14.644 -5.224 1.00 96.50 92 ASP A C 1
ATOM 755 O O . ASP A 1 92 ? 7.204 -15.155 -4.629 1.00 96.50 92 ASP A O 1
ATOM 759 N N . VAL A 1 93 ? 5.883 -13.388 -4.955 1.00 96.94 93 VAL A N 1
ATOM 760 C CA . VAL A 1 93 ? 6.534 -12.557 -3.935 1.00 96.94 93 VAL A CA 1
ATOM 761 C C . VAL A 1 93 ? 5.918 -12.839 -2.571 1.00 96.94 93 VAL A C 1
ATOM 763 O O . VAL A 1 93 ? 4.767 -12.496 -2.283 1.00 96.94 93 VAL A O 1
ATOM 766 N N . ARG A 1 94 ? 6.707 -13.472 -1.700 1.00 95.88 94 ARG A N 1
ATOM 767 C CA . ARG A 1 94 ? 6.238 -14.036 -0.430 1.00 95.88 94 ARG A CA 1
ATOM 768 C C . ARG A 1 94 ? 5.543 -13.029 0.481 1.00 95.88 94 ARG A C 1
ATOM 770 O O . ARG A 1 94 ? 4.434 -13.296 0.933 1.00 95.88 94 ARG A O 1
ATOM 777 N N . ASN A 1 95 ? 6.176 -11.897 0.782 1.00 96.38 95 ASN A N 1
ATOM 778 C CA . ASN A 1 95 ? 5.608 -10.920 1.714 1.00 96.38 95 ASN A CA 1
ATOM 779 C C . ASN A 1 95 ? 4.387 -10.199 1.131 1.00 96.38 95 ASN A C 1
ATOM 781 O O . ASN A 1 95 ? 3.478 -9.863 1.890 1.00 96.38 95 ASN A O 1
ATOM 785 N N . TYR A 1 96 ? 4.312 -10.039 -0.195 1.00 97.50 96 TYR A N 1
ATOM 786 C CA . TYR A 1 96 ? 3.111 -9.543 -0.870 1.00 97.50 96 TYR A CA 1
ATOM 787 C C . TYR A 1 96 ? 1.951 -10.537 -0.725 1.00 97.50 96 TYR A C 1
ATOM 789 O O . TYR A 1 96 ? 0.890 -10.185 -0.205 1.00 97.50 96 TYR A O 1
ATOM 797 N N . LYS A 1 97 ? 2.196 -11.814 -1.051 1.00 97.31 97 LYS A N 1
ATOM 798 C CA . LYS A 1 97 ? 1.241 -12.914 -0.865 1.00 97.31 97 LYS A CA 1
ATOM 799 C C . LYS A 1 97 ? 0.748 -13.019 0.576 1.00 97.31 97 LYS A C 1
ATOM 801 O O . LYS A 1 97 ? -0.455 -13.035 0.823 1.00 97.31 97 LYS A O 1
ATOM 806 N N . ASP A 1 98 ? 1.668 -13.113 1.533 1.00 97.19 98 ASP A N 1
ATOM 807 C CA . ASP A 1 98 ? 1.340 -13.339 2.940 1.00 97.19 98 ASP A CA 1
ATOM 808 C C . ASP A 1 98 ? 0.572 -12.146 3.527 1.00 97.19 98 ASP A C 1
ATOM 810 O O . ASP A 1 98 ? -0.420 -12.344 4.236 1.00 97.19 98 ASP A O 1
ATOM 814 N N . THR A 1 99 ? 0.953 -10.913 3.180 1.00 97.50 99 THR A N 1
ATOM 815 C CA . THR A 1 99 ? 0.245 -9.716 3.656 1.00 97.50 99 THR A CA 1
ATOM 816 C C . THR A 1 99 ? -1.184 -9.668 3.116 1.00 97.50 99 THR A C 1
ATOM 818 O O . THR A 1 99 ? -2.120 -9.513 3.903 1.00 97.50 99 THR A O 1
ATOM 821 N N . ILE A 1 100 ? -1.380 -9.853 1.805 1.00 98.00 100 ILE A N 1
ATOM 822 C CA . ILE A 1 100 ? -2.693 -9.682 1.163 1.00 98.00 100 ILE A CA 1
ATOM 823 C C . ILE A 1 100 ? -3.616 -10.887 1.374 1.00 98.00 100 ILE A C 1
ATOM 825 O O . ILE A 1 100 ? -4.797 -10.705 1.667 1.00 98.00 100 ILE A O 1
ATOM 829 N N . LEU A 1 101 ? -3.108 -12.119 1.272 1.00 97.81 101 LEU A N 1
ATOM 830 C CA . LEU A 1 101 ? -3.941 -13.328 1.345 1.00 97.81 101 LEU A CA 1
ATOM 831 C C . LEU A 1 101 ? -4.155 -13.845 2.772 1.00 97.81 101 LEU A C 1
ATOM 833 O O . LEU A 1 101 ? -5.086 -14.612 3.006 1.00 97.81 101 LEU A O 1
ATOM 837 N N . LYS A 1 102 ? -3.300 -13.468 3.733 1.00 96.56 102 LYS A N 1
ATOM 838 C CA . LYS A 1 102 ? -3.398 -13.947 5.126 1.00 96.56 102 LYS A CA 1
ATOM 839 C C . LYS A 1 102 ? -3.552 -12.800 6.114 1.00 96.56 102 LYS A C 1
ATOM 841 O O . LYS A 1 102 ? -4.458 -12.830 6.946 1.00 96.56 102 LYS A O 1
ATOM 846 N N . GLY A 1 103 ? -2.686 -11.792 6.019 1.00 97.25 103 GLY A N 1
ATOM 847 C CA . GLY A 1 103 ? -2.650 -10.659 6.941 1.00 97.25 103 GLY A CA 1
ATOM 848 C C . GLY A 1 103 ? -3.946 -9.851 6.950 1.00 97.25 103 GLY A C 1
ATOM 849 O O . GLY A 1 103 ? -4.579 -9.710 7.997 1.00 97.25 103 GLY A O 1
ATOM 850 N N . ILE A 1 104 ? -4.370 -9.364 5.782 1.00 98.00 104 ILE A N 1
ATOM 851 C CA . ILE A 1 104 ? -5.565 -8.521 5.642 1.00 98.00 104 ILE A CA 1
ATOM 852 C C . ILE A 1 104 ? -6.866 -9.251 6.048 1.00 98.00 104 ILE A C 1
ATOM 854 O O . ILE A 1 104 ? -7.619 -8.694 6.851 1.00 98.00 104 ILE A O 1
ATOM 858 N N . PRO A 1 105 ? -7.141 -10.502 5.624 1.00 97.25 105 PRO A N 1
ATOM 859 C CA . PRO A 1 105 ? -8.294 -11.250 6.134 1.00 97.25 105 PRO A CA 1
ATOM 860 C C . PRO A 1 105 ? -8.285 -11.408 7.652 1.00 97.25 105 PRO A C 1
ATOM 862 O O . PRO A 1 105 ? -9.306 -11.214 8.313 1.00 97.25 105 PRO A O 1
ATOM 865 N N . MET A 1 106 ? -7.121 -11.730 8.223 1.00 96.62 106 MET A N 1
ATOM 866 C CA . MET A 1 106 ? -6.976 -11.901 9.665 1.00 96.62 106 MET A CA 1
ATOM 867 C C . MET A 1 106 ? -7.225 -10.593 10.421 1.00 96.62 106 MET A C 1
ATOM 869 O O . MET A 1 106 ? -7.815 -10.621 11.503 1.00 96.62 106 MET A O 1
ATOM 873 N N . PHE A 1 107 ? -6.825 -9.454 9.847 1.00 96.62 107 PHE A N 1
ATOM 874 C CA . PHE A 1 107 ? -7.173 -8.139 10.372 1.00 96.62 107 PHE A CA 1
ATOM 875 C C . PHE A 1 107 ? -8.693 -7.972 10.459 1.00 96.62 107 PHE A C 1
ATOM 877 O O . PHE A 1 107 ? -9.195 -7.709 11.545 1.00 96.62 107 PHE A O 1
ATOM 884 N N . PHE A 1 108 ? -9.444 -8.209 9.379 1.00 96.69 108 PHE A N 1
ATOM 885 C CA . PHE A 1 108 ? -10.904 -8.047 9.405 1.00 96.69 108 PHE A CA 1
ATOM 886 C C . PHE A 1 108 ? -11.617 -8.997 10.380 1.00 96.69 108 PHE A C 1
ATOM 888 O O . PHE A 1 108 ? -12.668 -8.645 10.908 1.00 96.69 108 PHE A O 1
ATOM 895 N N . ILE A 1 109 ? -11.048 -10.176 10.649 1.00 96.00 109 ILE A N 1
ATOM 896 C CA . ILE A 1 109 ? -11.581 -11.125 11.640 1.00 96.00 109 ILE A CA 1
ATOM 897 C C . ILE A 1 109 ? -11.326 -10.644 13.077 1.00 96.00 109 ILE A C 1
ATOM 899 O O . ILE A 1 109 ? -12.182 -10.812 13.944 1.00 96.00 109 ILE A O 1
ATOM 903 N N . LYS A 1 110 ? -10.137 -10.094 13.351 1.00 95.69 110 LYS A N 1
ATOM 904 C CA . LYS A 1 110 ? -9.688 -9.757 14.714 1.00 95.69 110 LYS A CA 1
ATOM 905 C C . LYS A 1 110 ? -9.924 -8.306 15.112 1.00 95.69 110 LYS A C 1
ATOM 907 O O . LYS A 1 110 ? -9.886 -7.998 16.301 1.00 95.69 110 LYS A O 1
ATOM 912 N N . TYR A 1 111 ? -10.100 -7.408 14.152 1.00 96.19 111 TYR A N 1
ATOM 913 C CA . TYR A 1 111 ? -10.250 -5.989 14.419 1.00 96.19 111 TYR A CA 1
ATOM 914 C C . TYR A 1 111 ? -11.581 -5.715 15.114 1.00 96.19 111 TYR A C 1
ATOM 916 O O . TYR A 1 111 ? -12.650 -6.077 14.627 1.00 96.19 111 TYR A O 1
ATOM 924 N N . THR A 1 112 ? -11.509 -5.061 16.272 1.00 94.62 112 THR A N 1
ATOM 925 C CA . THR A 1 112 ? -12.670 -4.723 17.101 1.00 94.62 112 THR A CA 1
ATOM 926 C C . THR A 1 112 ? -12.804 -3.200 17.215 1.00 94.62 112 THR A C 1
ATOM 928 O O . THR A 1 112 ? -12.343 -2.635 18.214 1.00 94.62 112 THR A O 1
ATOM 931 N N . PRO A 1 113 ? -13.447 -2.522 16.238 1.00 94.12 113 PRO A N 1
ATOM 932 C CA . PRO A 1 113 ? -13.562 -1.058 16.190 1.00 94.12 113 PRO A CA 1
ATOM 933 C C . PRO A 1 113 ? -14.134 -0.439 17.465 1.00 94.12 113 PRO A C 1
ATOM 935 O O . PRO A 1 113 ? -13.762 0.654 17.865 1.00 94.12 113 PRO A O 1
ATOM 938 N N . LYS A 1 114 ? -15.043 -1.153 18.131 1.00 94.06 114 LYS A N 1
ATOM 939 C CA . LYS A 1 114 ? -15.699 -0.674 19.349 1.00 94.06 114 LYS A CA 1
ATOM 940 C C . LYS A 1 114 ? -14.750 -0.533 20.542 1.00 94.06 114 LYS A C 1
ATOM 942 O O . LYS A 1 114 ? -14.926 0.377 21.345 1.00 94.06 114 LYS A O 1
ATOM 947 N N . TYR A 1 115 ? -13.792 -1.450 20.672 1.00 92.69 115 TYR A N 1
ATOM 948 C CA . TYR A 1 115 ? -12.927 -1.545 21.852 1.00 92.69 115 TYR A CA 1
ATOM 949 C C . TYR A 1 115 ? -11.532 -0.987 21.582 1.00 92.69 115 TYR A C 1
ATOM 951 O O . TYR A 1 115 ? -11.013 -0.208 22.373 1.00 92.69 115 TYR A O 1
ATOM 959 N N . PHE A 1 116 ? -10.934 -1.355 20.448 1.00 95.38 116 PHE A N 1
ATOM 960 C CA . PHE A 1 116 ? -9.546 -1.020 20.130 1.00 95.38 116 PHE A CA 1
ATOM 961 C C . PHE A 1 116 ? -9.412 -0.488 18.696 1.00 95.38 116 PHE A C 1
ATOM 963 O O . PHE A 1 116 ? -8.670 -1.065 17.894 1.00 95.38 116 PHE A O 1
ATOM 970 N N . PRO A 1 117 ? -10.134 0.590 18.332 1.00 95.94 117 PRO A N 1
ATOM 971 C CA . PRO A 1 117 ? -10.116 1.123 16.973 1.00 95.94 117 PRO A CA 1
ATOM 972 C C . PRO A 1 117 ? -8.723 1.581 16.526 1.00 95.94 117 PRO A C 1
ATOM 974 O O . PRO A 1 117 ? -8.422 1.509 15.343 1.00 95.94 117 PRO A O 1
ATOM 977 N N . GLN A 1 118 ? -7.848 1.981 17.445 1.00 94.88 118 GLN A N 1
ATOM 978 C CA . GLN A 1 118 ? -6.478 2.412 17.166 1.00 94.88 118 GLN A CA 1
ATOM 979 C C . GLN A 1 118 ? -5.510 1.264 16.817 1.00 94.88 118 GLN A C 1
ATOM 981 O O . GLN A 1 118 ? -4.396 1.517 16.355 1.00 94.88 118 GLN A O 1
ATOM 986 N N . ASN A 1 119 ? -5.895 0.003 17.045 1.00 93.38 119 ASN A N 1
ATOM 987 C CA . ASN A 1 119 ? -4.997 -1.135 16.867 1.00 93.38 119 ASN A CA 1
ATOM 988 C C . ASN A 1 119 ? -4.972 -1.620 15.415 1.00 93.38 119 ASN A C 1
ATOM 990 O O . ASN A 1 119 ? -5.970 -2.108 14.895 1.00 93.38 119 ASN A O 1
ATOM 994 N N . ASN A 1 120 ? -3.791 -1.583 14.795 1.00 84.19 120 ASN A N 1
ATOM 995 C CA . ASN A 1 120 ? -3.589 -2.109 13.442 1.00 84.19 120 ASN A CA 1
ATOM 996 C C . ASN A 1 120 ? -3.596 -3.641 13.390 1.00 84.19 120 ASN A C 1
ATOM 998 O O . ASN A 1 120 ? -3.954 -4.197 12.366 1.00 84.19 120 ASN A O 1
ATOM 1002 N N . ILE A 1 121 ? -3.154 -4.326 14.457 1.00 88.06 121 ILE A N 1
ATOM 1003 C CA . ILE A 1 121 ? -3.087 -5.805 14.599 1.00 88.06 121 ILE A CA 1
ATOM 1004 C C . ILE A 1 121 ? -2.198 -6.515 13.541 1.00 88.06 121 ILE A C 1
ATOM 1006 O O . ILE A 1 121 ? -1.902 -7.701 13.675 1.00 88.06 121 ILE A O 1
ATOM 1010 N N . LEU A 1 122 ? -1.712 -5.794 12.529 1.00 89.69 122 LEU A N 1
ATOM 1011 C CA . LEU A 1 122 ? -0.970 -6.292 11.377 1.00 89.69 122 LEU A CA 1
ATOM 1012 C C . LEU A 1 122 ? 0.342 -5.513 11.200 1.00 89.69 122 LEU A C 1
ATOM 1014 O O . LEU A 1 122 ? 0.372 -4.295 11.374 1.00 89.69 122 LEU A O 1
ATOM 1018 N N . THR A 1 123 ? 1.414 -6.223 10.845 1.00 88.00 123 THR A N 1
ATOM 1019 C CA . THR A 1 123 ? 2.765 -5.666 10.643 1.00 88.00 123 THR A CA 1
ATOM 1020 C C . THR A 1 123 ? 2.973 -5.044 9.265 1.00 88.00 123 THR A C 1
ATOM 1022 O O . THR A 1 123 ? 3.830 -4.179 9.134 1.00 88.00 123 THR A O 1
ATOM 1025 N N . LEU A 1 124 ? 2.149 -5.422 8.275 1.00 94.75 124 LEU A N 1
ATOM 1026 C CA . LEU A 1 124 ? 2.216 -4.947 6.886 1.00 94.75 124 LEU A CA 1
ATOM 1027 C C . LEU A 1 124 ? 3.601 -5.190 6.262 1.00 94.75 124 LEU A C 1
ATOM 1029 O O . LEU A 1 124 ? 4.267 -4.262 5.812 1.00 94.75 124 LEU A O 1
ATOM 1033 N N . ASP A 1 125 ? 4.021 -6.458 6.236 1.00 94.94 125 ASP A N 1
ATOM 1034 C CA . ASP A 1 125 ? 5.371 -6.873 5.825 1.00 94.94 125 ASP A C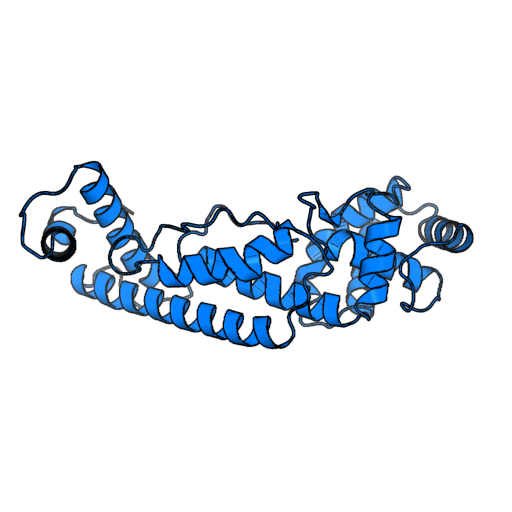A 1
ATOM 1035 C C . ASP A 1 125 ? 5.706 -6.559 4.355 1.00 94.94 125 ASP A C 1
ATOM 1037 O O . ASP A 1 125 ? 6.876 -6.583 3.968 1.00 94.94 125 ASP A O 1
ATOM 1041 N N . TYR A 1 126 ? 4.701 -6.297 3.515 1.00 97.19 126 TYR A N 1
ATOM 1042 C CA . TYR A 1 126 ? 4.906 -5.761 2.173 1.00 97.19 126 TYR A CA 1
ATOM 1043 C C . TYR A 1 126 ? 4.876 -4.222 2.187 1.00 97.19 126 TYR A C 1
ATOM 1045 O O . TYR A 1 126 ? 3.819 -3.644 2.479 1.00 97.19 126 TYR A O 1
ATOM 1053 N N . PRO A 1 127 ? 6.000 -3.545 1.878 1.00 96.44 127 PRO A N 1
ATOM 1054 C CA . PRO A 1 127 ? 6.090 -2.091 1.939 1.00 96.44 127 PRO A CA 1
ATOM 1055 C C . PRO A 1 127 ? 5.387 -1.426 0.752 1.00 96.44 127 PRO A C 1
ATOM 1057 O O . PRO A 1 127 ? 5.337 -1.975 -0.343 1.00 96.44 127 PRO A O 1
ATOM 1060 N N . LEU A 1 128 ? 4.898 -0.202 0.951 1.00 97.00 128 LEU A N 1
ATOM 1061 C CA . LEU A 1 128 ? 4.318 0.639 -0.104 1.00 97.00 128 LEU A CA 1
ATOM 1062 C C . LEU A 1 128 ? 5.373 1.560 -0.717 1.00 97.00 128 LEU A C 1
ATOM 1064 O O . LEU A 1 128 ? 6.233 2.061 0.007 1.00 97.00 128 LEU A O 1
ATOM 1068 N N . ILE A 1 129 ? 5.224 1.913 -1.996 1.00 95.88 129 ILE A N 1
ATOM 1069 C CA . ILE A 1 129 ? 6.054 2.945 -2.649 1.00 95.88 129 ILE A CA 1
ATOM 1070 C C . ILE A 1 129 ? 6.037 4.281 -1.893 1.00 95.88 129 ILE A C 1
ATOM 1072 O O . ILE A 1 129 ? 7.072 4.923 -1.727 1.00 95.88 129 ILE A O 1
ATOM 1076 N N . LYS A 1 130 ? 4.867 4.712 -1.410 1.00 91.00 130 LYS A N 1
ATOM 1077 C CA . LYS A 1 130 ? 4.733 5.959 -0.633 1.00 91.00 130 LYS A CA 1
ATOM 1078 C C . LYS A 1 130 ? 5.139 5.820 0.837 1.00 91.00 130 LYS A C 1
ATOM 1080 O O . LYS A 1 130 ? 5.108 6.808 1.573 1.00 91.00 130 LYS A O 1
ATOM 1085 N N . GLY A 1 131 ? 5.510 4.614 1.263 1.00 93.06 131 GLY A N 1
ATOM 1086 C CA . GLY A 1 131 ? 5.721 4.271 2.661 1.00 93.06 131 GLY A CA 1
ATOM 1087 C C . GLY A 1 131 ? 4.429 4.271 3.481 1.00 93.06 131 GLY A C 1
ATOM 1088 O O . GLY A 1 131 ? 3.336 4.561 2.994 1.00 93.06 131 GLY A O 1
ATOM 1089 N N . ILE A 1 132 ? 4.564 3.930 4.761 1.00 91.56 132 ILE A N 1
ATOM 1090 C CA . ILE A 1 132 ? 3.466 3.938 5.729 1.00 91.56 132 ILE A CA 1
ATOM 1091 C C . ILE A 1 132 ? 3.523 5.244 6.543 1.00 91.56 132 ILE A C 1
ATOM 1093 O O . ILE A 1 132 ? 4.508 5.476 7.248 1.00 91.56 132 ILE A O 1
ATOM 1097 N N . PRO A 1 133 ? 2.493 6.110 6.485 1.00 90.88 133 PRO A N 1
ATOM 1098 C CA . PRO A 1 133 ? 2.467 7.344 7.262 1.00 90.88 133 PRO A CA 1
ATOM 1099 C C . PRO A 1 133 ? 2.410 7.060 8.766 1.00 90.88 133 PRO A C 1
ATOM 1101 O O . PRO A 1 133 ? 1.470 6.426 9.241 1.00 90.88 133 PRO A O 1
ATOM 1104 N N . SER A 1 134 ? 3.350 7.619 9.531 1.00 89.31 134 SER A N 1
ATOM 1105 C CA . SER A 1 134 ? 3.398 7.473 10.997 1.00 89.31 134 SER A CA 1
ATOM 1106 C C . SER A 1 134 ? 2.197 8.085 11.727 1.00 89.31 134 SER A C 1
ATOM 1108 O O . SER A 1 134 ? 1.943 7.757 12.881 1.00 89.31 134 SER A O 1
ATOM 1110 N N . SER A 1 135 ? 1.450 8.971 11.065 1.00 90.19 135 SER A N 1
ATOM 1111 C CA . SER A 1 135 ? 0.250 9.613 11.603 1.00 90.19 135 SER A CA 1
ATOM 1112 C C . SER A 1 135 ? -1.023 8.769 11.493 1.00 90.19 135 SER A C 1
ATOM 1114 O O . SER A 1 135 ? -2.055 9.193 12.007 1.00 90.19 135 SER A O 1
ATOM 1116 N N . LYS A 1 136 ? -0.984 7.612 10.815 1.00 92.38 136 LYS A N 1
ATOM 1117 C CA . LYS A 1 136 ? -2.152 6.740 10.629 1.00 92.38 136 LYS A CA 1
ATOM 1118 C C . LYS A 1 136 ? -2.049 5.480 11.484 1.00 92.38 136 LYS A C 1
ATOM 1120 O O . LYS A 1 136 ? -1.005 4.836 11.543 1.00 92.38 136 LYS A O 1
ATOM 1125 N N . CYS A 1 137 ? -3.168 5.095 12.086 1.00 93.81 137 CYS A N 1
ATOM 1126 C CA . CYS A 1 137 ? -3.340 3.826 12.785 1.00 93.81 137 CYS A CA 1
ATOM 1127 C C . CYS A 1 137 ? -4.802 3.357 12.704 1.00 93.81 137 CYS A C 1
ATOM 1129 O O . CYS A 1 137 ? -5.654 4.015 12.101 1.00 93.81 137 CYS A O 1
ATOM 1131 N N . GLY A 1 138 ? -5.089 2.203 13.293 1.00 95.38 138 GLY A N 1
ATOM 1132 C CA . GLY A 1 138 ? -6.345 1.502 13.150 1.00 95.38 138 GLY A CA 1
ATOM 1133 C C . GLY A 1 138 ? -6.723 1.229 11.700 1.00 95.38 138 GLY A C 1
ATOM 1134 O O . GLY A 1 138 ? -5.896 0.969 10.820 1.00 95.38 138 GLY A O 1
ATOM 1135 N N . ILE A 1 139 ? -8.020 1.368 11.449 1.00 96.56 139 ILE A N 1
ATOM 1136 C CA . ILE A 1 139 ? -8.593 1.214 10.120 1.00 96.56 139 ILE A CA 1
ATOM 1137 C C . ILE A 1 139 ? -8.096 2.262 9.122 1.00 96.56 139 ILE A C 1
ATOM 1139 O O . ILE A 1 139 ? -8.016 1.967 7.936 1.00 96.56 139 ILE A O 1
ATOM 1143 N N . GLU A 1 140 ? -7.710 3.464 9.560 1.00 95.25 140 GLU A N 1
ATOM 1144 C CA . GLU A 1 140 ? -7.190 4.486 8.642 1.00 95.25 140 GLU A CA 1
ATOM 1145 C C . GLU A 1 140 ? -5.892 4.051 7.969 1.00 95.25 140 GLU A C 1
ATOM 1147 O O . GLU A 1 140 ? -5.684 4.336 6.786 1.00 95.25 140 GLU A O 1
ATOM 1152 N N . LEU A 1 141 ? -5.027 3.348 8.707 1.00 96.56 141 LEU A N 1
ATOM 1153 C CA . LEU A 1 141 ? -3.814 2.786 8.132 1.00 96.56 141 LEU A CA 1
ATOM 1154 C C . LEU A 1 141 ? -4.156 1.701 7.111 1.00 96.56 141 LEU A C 1
ATOM 1156 O O . LEU A 1 141 ? -3.640 1.736 5.998 1.00 96.56 141 LEU A O 1
ATOM 1160 N N . ILE A 1 142 ? -5.038 0.767 7.466 1.00 97.69 142 ILE A N 1
ATOM 1161 C CA . ILE A 1 142 ? -5.412 -0.342 6.580 1.00 97.69 142 ILE A CA 1
ATOM 1162 C C . ILE A 1 142 ? -6.131 0.160 5.325 1.00 97.69 142 ILE A C 1
ATOM 1164 O O . ILE A 1 142 ? -5.843 -0.305 4.227 1.00 97.69 142 ILE A O 1
ATOM 1168 N N . LEU A 1 143 ? -7.003 1.161 5.452 1.00 97.44 143 LEU A N 1
ATOM 1169 C CA . LEU A 1 143 ? -7.675 1.787 4.318 1.00 97.44 143 LEU A CA 1
ATOM 1170 C C . LEU A 1 143 ? -6.676 2.496 3.393 1.00 97.44 143 LEU A C 1
ATOM 1172 O O . LEU A 1 143 ? -6.736 2.326 2.177 1.00 97.44 143 LEU A O 1
ATOM 1176 N N . TYR A 1 144 ? -5.735 3.265 3.954 1.00 97.00 144 TYR A N 1
ATOM 1177 C CA . TYR A 1 144 ? -4.652 3.881 3.179 1.00 97.00 144 TYR A CA 1
ATOM 1178 C C . TYR A 1 144 ? -3.798 2.826 2.465 1.00 97.00 144 TYR A C 1
ATOM 1180 O O . TYR A 1 144 ? -3.455 2.990 1.291 1.00 97.00 144 TYR A O 1
ATOM 1188 N N . TYR A 1 145 ? -3.487 1.740 3.171 1.00 98.06 145 TYR A N 1
ATOM 1189 C CA . TYR A 1 145 ? -2.705 0.635 2.648 1.00 98.06 145 TYR A CA 1
ATOM 1190 C C . TYR A 1 145 ? -3.408 -0.033 1.469 1.00 98.06 145 TYR A C 1
ATOM 1192 O O . TYR A 1 145 ? -2.841 -0.097 0.387 1.00 98.06 145 TYR A O 1
ATOM 1200 N N . LEU A 1 146 ? -4.670 -0.434 1.624 1.00 98.00 146 LEU A N 1
ATOM 1201 C CA . LEU A 1 146 ? -5.431 -1.102 0.568 1.00 98.00 146 LEU A CA 1
ATOM 1202 C C . LEU A 1 146 ? -5.667 -0.216 -0.657 1.00 98.00 146 LEU A C 1
ATOM 1204 O O . LEU A 1 146 ? -5.552 -0.706 -1.776 1.00 98.00 146 LEU A O 1
ATOM 1208 N N . LYS A 1 147 ? -5.923 1.087 -0.475 1.00 97.25 147 LYS A N 1
ATOM 1209 C CA . LYS A 1 147 ? -5.990 2.035 -1.602 1.00 97.25 147 LYS A CA 1
ATOM 1210 C C . LYS A 1 147 ? -4.673 2.084 -2.375 1.00 97.25 147 LYS A C 1
ATOM 1212 O O . LYS A 1 147 ? -4.687 2.062 -3.599 1.00 97.25 147 LYS A O 1
ATOM 1217 N N . SER A 1 148 ? -3.550 2.104 -1.661 1.00 97.56 148 SER A N 1
ATOM 1218 C CA . SER A 1 148 ? -2.216 2.120 -2.269 1.00 97.56 148 SER A CA 1
ATOM 1219 C C . SER A 1 148 ? -1.908 0.805 -2.991 1.00 97.56 148 SER A C 1
ATOM 1221 O O . SER A 1 148 ? -1.464 0.825 -4.134 1.00 97.56 148 SER A O 1
ATOM 1223 N N . ILE A 1 149 ? -2.223 -0.338 -2.370 1.00 97.69 149 ILE A N 1
ATOM 1224 C CA . ILE A 1 149 ? -2.074 -1.661 -2.989 1.00 97.69 149 ILE A CA 1
ATOM 1225 C C . ILE A 1 149 ? -2.955 -1.807 -4.223 1.00 97.69 149 ILE A C 1
ATOM 1227 O O . ILE A 1 149 ? -2.509 -2.404 -5.195 1.00 97.69 149 ILE A O 1
ATOM 1231 N N . LYS A 1 150 ? -4.176 -1.265 -4.219 1.00 96.69 150 LYS A N 1
ATOM 1232 C CA . LYS A 1 150 ? -5.046 -1.281 -5.397 1.00 96.69 150 LYS A CA 1
ATOM 1233 C C . LYS A 1 150 ? -4.387 -0.563 -6.576 1.00 96.69 150 LYS A C 1
ATOM 1235 O O . LYS A 1 150 ? -4.281 -1.152 -7.643 1.00 96.69 150 LYS A O 1
ATOM 1240 N N . THR A 1 151 ? -3.854 0.640 -6.358 1.00 96.38 151 THR A N 1
ATOM 1241 C CA . THR A 1 151 ? -3.105 1.382 -7.387 1.00 96.38 151 THR A CA 1
ATOM 1242 C C . THR A 1 151 ? -1.863 0.623 -7.869 1.00 96.38 151 THR A C 1
ATOM 1244 O O . THR A 1 151 ? -1.578 0.587 -9.063 1.00 96.38 151 THR A O 1
ATOM 1247 N N . GLU A 1 152 ? -1.118 -0.009 -6.961 1.00 97.12 152 GLU A N 1
ATOM 1248 C CA . GLU A 1 152 ? 0.044 -0.829 -7.325 1.00 97.12 152 GLU A CA 1
ATOM 1249 C C . GLU A 1 152 ? -0.348 -2.072 -8.130 1.00 97.12 152 GLU A C 1
ATOM 1251 O O . GLU A 1 152 ? 0.277 -2.381 -9.142 1.00 97.12 152 GLU A O 1
ATOM 1256 N N . ASN A 1 153 ? -1.408 -2.763 -7.716 1.00 95.88 153 ASN A N 1
ATOM 1257 C CA . ASN A 1 153 ? -1.933 -3.930 -8.409 1.00 95.88 153 ASN A CA 1
ATOM 1258 C C . ASN A 1 153 ? -2.431 -3.565 -9.815 1.00 95.88 153 ASN A C 1
ATOM 1260 O O . ASN A 1 153 ? -2.090 -4.259 -10.768 1.00 95.88 153 ASN A O 1
ATOM 1264 N N . GLU A 1 154 ? -3.161 -2.457 -9.966 1.00 94.94 154 GLU A N 1
ATOM 1265 C CA . GLU A 1 154 ? -3.611 -1.937 -11.265 1.00 94.94 154 GLU A CA 1
ATOM 1266 C C . GLU A 1 154 ? -2.435 -1.669 -12.213 1.00 94.94 154 GLU A C 1
ATOM 1268 O O . GLU A 1 154 ? -2.505 -2.019 -13.391 1.00 94.94 154 GLU A O 1
ATOM 1273 N N . PHE A 1 155 ? -1.328 -1.122 -11.702 1.00 96.00 155 PHE A N 1
ATOM 1274 C CA . PHE A 1 155 ? -0.105 -0.940 -12.482 1.00 96.00 155 PHE A CA 1
ATOM 1275 C C . PHE A 1 155 ? 0.540 -2.274 -12.885 1.00 96.00 155 PHE A C 1
ATOM 1277 O O . PHE A 1 155 ? 0.869 -2.467 -14.055 1.00 96.00 155 PHE A O 1
ATOM 1284 N N . LEU A 1 156 ? 0.707 -3.212 -11.946 1.00 96.56 156 LEU A N 1
ATOM 1285 C CA . LEU A 1 156 ? 1.325 -4.514 -12.232 1.00 96.56 156 LEU A CA 1
ATOM 1286 C C . LEU A 1 156 ? 0.494 -5.341 -13.227 1.00 96.56 156 LEU A C 1
ATOM 1288 O O . LEU A 1 156 ? 1.055 -6.045 -14.062 1.00 96.56 156 LEU A O 1
ATOM 1292 N N . ARG A 1 157 ? -0.835 -5.189 -13.214 1.00 94.12 157 ARG A N 1
ATOM 1293 C CA . ARG A 1 157 ? -1.755 -5.844 -14.159 1.00 94.12 157 ARG A CA 1
ATOM 1294 C C . ARG A 1 157 ? -1.634 -5.362 -15.606 1.00 94.12 157 ARG A C 1
ATOM 1296 O O . ARG A 1 157 ? -2.221 -5.979 -16.492 1.00 94.12 157 ARG A O 1
ATOM 1303 N N . LEU A 1 158 ? -0.882 -4.292 -15.874 1.00 93.12 158 LEU A N 1
ATOM 1304 C CA . LEU A 1 158 ? -0.554 -3.884 -17.245 1.00 93.12 158 LEU A CA 1
ATOM 1305 C C . LEU A 1 158 ? 0.405 -4.866 -17.935 1.00 93.12 158 LEU A C 1
ATOM 1307 O O . LEU A 1 158 ? 0.560 -4.816 -19.156 1.00 93.12 158 LEU A O 1
ATOM 1311 N N . PHE A 1 159 ? 1.049 -5.745 -17.166 1.00 95.00 159 PHE A N 1
ATOM 1312 C CA . PHE A 1 159 ? 2.005 -6.726 -17.653 1.00 95.00 159 PHE A CA 1
ATOM 1313 C C . PHE A 1 159 ? 1.416 -8.133 -17.568 1.00 95.00 159 PHE A C 1
ATOM 1315 O O . PHE A 1 159 ? 0.635 -8.457 -16.673 1.00 95.00 159 PHE A O 1
ATOM 1322 N N . ASN A 1 160 ? 1.844 -9.005 -18.480 1.00 95.19 160 ASN A N 1
ATOM 1323 C CA . ASN A 1 160 ? 1.589 -10.431 -18.320 1.00 95.19 160 ASN A CA 1
ATOM 1324 C C . ASN A 1 160 ? 2.326 -10.941 -17.077 1.00 95.19 160 ASN A C 1
ATOM 1326 O O . ASN A 1 160 ? 3.485 -10.588 -16.852 1.00 95.19 160 ASN A O 1
ATOM 1330 N N . ARG A 1 161 ? 1.677 -11.826 -16.317 1.00 96.06 161 ARG A N 1
ATOM 1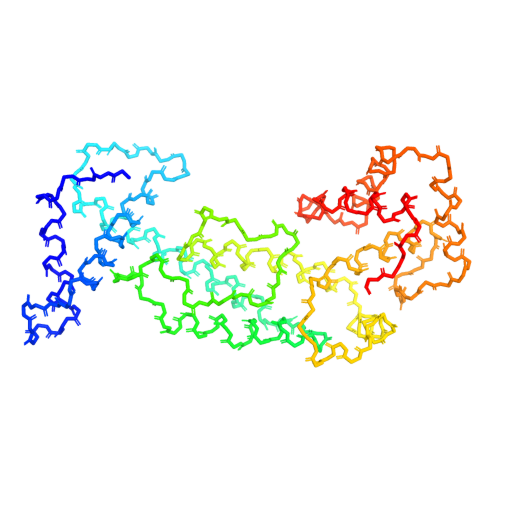331 C CA . ARG A 1 161 ? 2.227 -12.445 -15.102 1.00 96.06 161 ARG A CA 1
ATOM 1332 C C . ARG A 1 161 ? 3.653 -12.970 -15.294 1.00 96.06 161 ARG A C 1
ATOM 1334 O O . ARG A 1 161 ? 4.531 -12.649 -14.497 1.00 96.06 161 ARG A O 1
ATOM 1341 N N . ASP A 1 162 ? 3.882 -13.714 -16.374 1.00 96.69 162 ASP A N 1
ATOM 1342 C CA . ASP A 1 162 ? 5.178 -14.340 -16.656 1.00 96.69 162 ASP A CA 1
ATOM 1343 C C . ASP A 1 162 ? 6.282 -13.304 -16.914 1.00 96.69 162 ASP A C 1
ATOM 1345 O O . ASP A 1 162 ? 7.417 -13.508 -16.507 1.00 96.69 162 ASP A O 1
ATOM 1349 N N . VAL A 1 163 ? 5.950 -12.133 -17.476 1.00 97.25 163 VAL A N 1
ATOM 1350 C CA . VAL A 1 163 ? 6.926 -11.048 -17.690 1.00 97.25 163 VAL A CA 1
ATOM 1351 C C . VAL A 1 163 ? 7.466 -10.518 -16.364 1.00 97.25 163 VAL A C 1
ATOM 1353 O O . VAL A 1 163 ? 8.656 -10.218 -16.264 1.00 97.25 163 VAL A O 1
ATOM 1356 N N . ILE A 1 164 ? 6.605 -10.395 -15.350 1.00 97.19 164 ILE A N 1
ATOM 1357 C CA . ILE A 1 164 ? 7.022 -9.965 -14.013 1.00 97.19 164 ILE A CA 1
ATOM 1358 C C . ILE A 1 164 ? 7.811 -11.085 -13.331 1.00 97.19 164 ILE A C 1
ATOM 1360 O O . ILE A 1 164 ? 8.875 -10.808 -12.789 1.00 97.19 164 ILE A O 1
ATOM 1364 N N . ILE A 1 165 ? 7.343 -12.336 -13.386 1.00 96.94 165 ILE A N 1
ATOM 1365 C CA . ILE A 1 165 ? 8.034 -13.477 -12.759 1.00 96.94 165 ILE A CA 1
ATOM 1366 C C . ILE A 1 165 ? 9.437 -13.669 -13.345 1.00 96.94 165 ILE A C 1
ATOM 1368 O O . ILE A 1 165 ? 10.404 -13.687 -12.585 1.00 96.94 165 ILE A O 1
ATOM 1372 N N . ASP A 1 166 ? 9.567 -13.723 -14.674 1.00 96.12 166 ASP A N 1
ATOM 1373 C CA . ASP A 1 166 ? 10.855 -13.873 -15.361 1.00 96.12 166 ASP A CA 1
ATOM 1374 C C . ASP A 1 166 ? 11.814 -12.735 -14.991 1.00 96.12 166 ASP A C 1
ATOM 1376 O O . ASP A 1 166 ? 13.012 -12.942 -14.787 1.00 96.12 166 ASP A O 1
ATOM 1380 N N . PHE A 1 167 ? 11.286 -11.514 -14.876 1.00 95.94 167 PHE A N 1
ATOM 1381 C CA . PHE A 1 167 ? 12.070 -10.358 -14.471 1.00 95.94 167 PHE A CA 1
ATOM 1382 C C . PHE A 1 167 ? 12.527 -10.436 -13.011 1.00 95.94 167 PHE A C 1
ATOM 1384 O O . PHE A 1 167 ? 13.697 -10.178 -12.730 1.00 95.94 167 PHE A O 1
ATOM 1391 N N . MET A 1 168 ? 11.640 -10.810 -12.088 1.00 95.62 168 MET A N 1
ATOM 1392 C CA . MET A 1 168 ? 11.984 -10.958 -10.673 1.00 95.62 168 MET A CA 1
ATOM 1393 C C . MET A 1 168 ? 13.004 -12.085 -10.463 1.00 95.62 168 MET A C 1
ATOM 1395 O O . MET A 1 168 ? 13.947 -11.907 -9.697 1.00 95.62 168 MET A O 1
ATOM 1399 N N . GLU A 1 169 ? 12.873 -13.199 -11.189 1.00 94.62 169 GLU A N 1
ATOM 1400 C CA . GLU A 1 169 ? 13.811 -14.328 -11.155 1.00 94.62 169 GLU A CA 1
ATOM 1401 C C . GLU A 1 169 ? 15.181 -13.964 -11.743 1.00 94.62 169 GLU A C 1
ATOM 1403 O O . GLU A 1 169 ? 16.214 -14.375 -11.214 1.00 94.62 169 GLU A O 1
ATOM 1408 N N . TYR A 1 170 ? 15.205 -13.137 -12.793 1.00 93.56 170 TYR A N 1
ATOM 1409 C CA . T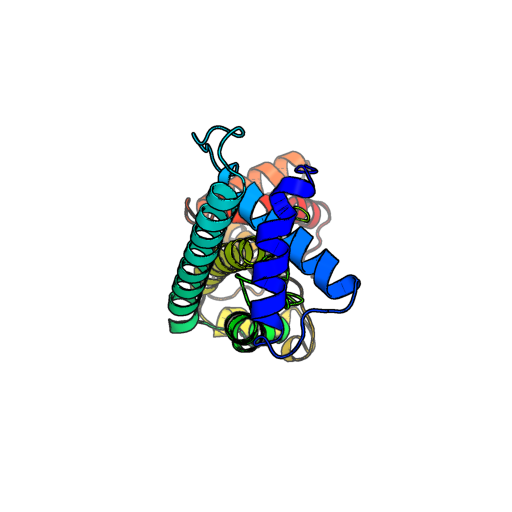YR A 1 170 ? 16.440 -12.584 -13.349 1.00 93.56 170 TYR A CA 1
ATOM 1410 C C . TYR A 1 170 ? 17.130 -11.602 -12.390 1.00 93.56 170 TYR A C 1
ATOM 1412 O O . TYR A 1 170 ? 18.356 -11.608 -12.270 1.00 93.56 170 TYR A O 1
ATOM 1420 N N . GLN A 1 171 ? 16.355 -10.738 -11.732 1.00 89.94 171 GLN A N 1
ATOM 1421 C CA . GLN A 1 171 ? 16.882 -9.631 -10.936 1.00 89.94 171 GLN A CA 1
ATOM 1422 C C . GLN A 1 171 ? 17.304 -10.057 -9.524 1.00 89.94 171 GLN A C 1
ATOM 1424 O O . GLN A 1 171 ? 18.300 -9.551 -9.006 1.00 89.94 171 GLN A O 1
ATOM 1429 N N . PHE A 1 172 ? 16.565 -10.976 -8.90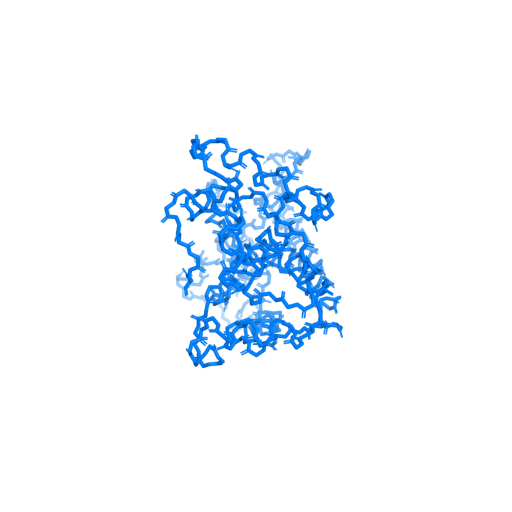2 1.00 90.19 172 PHE A N 1
ATOM 1430 C CA . PHE A 1 172 ? 16.715 -11.322 -7.493 1.00 90.19 172 PHE A CA 1
ATOM 1431 C C . PHE A 1 172 ? 16.881 -12.833 -7.319 1.00 90.19 172 PHE A C 1
ATOM 1433 O O . PHE A 1 172 ? 15.963 -13.625 -7.537 1.00 90.19 172 PHE A O 1
ATOM 1440 N N . ASN A 1 173 ? 18.059 -13.251 -6.856 1.00 87.31 173 ASN A N 1
ATOM 1441 C CA . ASN A 1 173 ? 18.293 -14.654 -6.537 1.00 87.31 173 ASN A CA 1
ATOM 1442 C C . ASN A 1 173 ? 17.411 -15.091 -5.354 1.00 87.31 173 ASN A C 1
ATOM 1444 O O . ASN A 1 173 ? 17.397 -14.427 -4.320 1.00 87.31 173 ASN A O 1
ATOM 1448 N N . ASP A 1 174 ? 16.716 -16.222 -5.494 1.00 88.69 174 ASP A N 1
ATOM 1449 C CA . ASP A 1 174 ? 15.832 -16.799 -4.466 1.00 88.69 174 ASP A CA 1
ATOM 1450 C C . ASP A 1 174 ? 14.678 -15.875 -4.004 1.00 88.69 174 ASP A C 1
ATOM 1452 O O . ASP A 1 174 ? 14.164 -15.990 -2.891 1.00 88.69 174 ASP A O 1
ATOM 1456 N N . TYR A 1 175 ? 14.230 -14.958 -4.873 1.00 91.69 175 TYR A N 1
ATOM 1457 C CA . TYR A 1 175 ? 13.235 -13.923 -4.548 1.00 91.69 175 TYR A CA 1
ATOM 1458 C C . TYR A 1 175 ? 11.928 -14.473 -3.953 1.00 91.69 175 TYR A C 1
ATOM 1460 O O . TYR A 1 175 ? 11.313 -13.830 -3.104 1.00 91.69 175 TYR A O 1
ATOM 1468 N N . ARG A 1 176 ? 11.538 -15.694 -4.346 1.00 92.44 176 ARG A N 1
ATOM 1469 C CA . ARG A 1 176 ? 10.327 -16.377 -3.867 1.00 92.44 176 ARG A CA 1
ATOM 1470 C C . ARG A 1 176 ? 10.369 -16.705 -2.368 1.00 92.44 176 ARG A C 1
ATOM 1472 O O . ARG A 1 176 ? 9.322 -16.884 -1.751 1.00 92.44 176 ARG A O 1
ATOM 1479 N N . ASN A 1 177 ? 11.559 -16.788 -1.768 1.00 89.25 177 ASN A N 1
ATOM 1480 C CA . ASN A 1 177 ? 11.739 -17.091 -0.345 1.00 89.25 177 ASN A CA 1
ATOM 1481 C C . ASN A 1 177 ? 12.092 -15.859 0.504 1.00 89.25 177 ASN A C 1
ATOM 1483 O O . ASN A 1 177 ? 11.995 -15.924 1.738 1.00 89.25 177 ASN A O 1
ATOM 1487 N N . LEU A 1 178 ? 12.459 -14.748 -0.139 1.00 88.88 178 LEU A N 1
ATOM 1488 C CA . LEU A 1 178 ? 12.873 -13.505 0.502 1.00 88.88 178 LEU A CA 1
ATOM 1489 C C . LEU A 1 178 ? 11.683 -12.591 0.824 1.00 88.88 178 LEU A C 1
ATOM 1491 O O . LEU A 1 178 ? 10.628 -12.637 0.194 1.00 88.88 178 LEU A O 1
ATOM 1495 N N . TYR A 1 179 ? 11.879 -11.729 1.821 1.00 88.88 179 TYR A N 1
ATOM 1496 C CA . TYR A 1 179 ? 11.035 -10.555 2.026 1.00 88.88 179 TYR A CA 1
ATOM 1497 C C . TYR A 1 179 ? 11.626 -9.436 1.179 1.00 88.88 179 TYR A C 1
ATOM 1499 O O . TYR A 1 179 ? 12.732 -8.975 1.463 1.00 88.88 179 TYR A O 1
ATOM 1507 N N . LEU A 1 180 ? 10.923 -9.062 0.114 1.00 92.50 180 LEU A N 1
ATOM 1508 C CA . LEU A 1 180 ? 11.392 -8.054 -0.829 1.00 92.50 180 LEU A CA 1
ATOM 1509 C C . LEU A 1 180 ? 10.793 -6.689 -0.518 1.00 92.50 180 LEU A C 1
ATOM 1511 O O . LEU A 1 180 ? 9.733 -6.573 0.102 1.00 92.50 180 LEU A O 1
ATOM 1515 N N . ASP A 1 181 ? 11.460 -5.658 -1.021 1.00 93.56 181 ASP A N 1
ATOM 1516 C CA . ASP A 1 181 ? 10.850 -4.345 -1.159 1.00 93.56 181 ASP A CA 1
ATOM 1517 C C . ASP A 1 181 ? 9.705 -4.372 -2.192 1.00 93.56 181 ASP A C 1
ATOM 1519 O O . ASP A 1 181 ? 9.324 -5.408 -2.745 1.00 93.56 181 ASP A O 1
ATOM 1523 N N . ASN A 1 182 ? 9.107 -3.210 -2.433 1.00 97.06 182 ASN A N 1
ATOM 1524 C CA . ASN A 1 182 ? 7.937 -3.080 -3.288 1.00 97.06 182 ASN A CA 1
ATOM 1525 C C . ASN A 1 182 ? 8.219 -3.492 -4.747 1.00 97.06 182 ASN A C 1
ATOM 1527 O O . ASN A 1 182 ? 9.134 -2.961 -5.379 1.00 97.06 182 ASN A O 1
ATOM 1531 N N . ILE A 1 183 ? 7.376 -4.363 -5.310 1.00 97.12 183 ILE A N 1
ATOM 1532 C CA . ILE A 1 183 ? 7.520 -4.937 -6.663 1.00 97.12 183 ILE A CA 1
ATOM 1533 C C . ILE A 1 183 ? 7.450 -3.854 -7.745 1.00 97.12 183 ILE A C 1
ATOM 1535 O O . ILE A 1 183 ? 8.141 -3.927 -8.762 1.00 97.12 183 ILE A O 1
ATOM 1539 N N . CYS A 1 184 ? 6.641 -2.815 -7.536 1.00 97.69 184 CYS A N 1
ATOM 1540 C CA . CYS A 1 184 ? 6.457 -1.773 -8.539 1.00 97.69 184 CYS A CA 1
ATOM 1541 C C . CYS A 1 184 ? 7.726 -0.947 -8.758 1.00 97.69 184 CYS A C 1
ATOM 1543 O O . CYS A 1 184 ? 7.900 -0.394 -9.842 1.00 97.69 184 CYS A O 1
ATOM 1545 N N . PHE A 1 185 ? 8.619 -0.865 -7.765 1.00 97.38 185 PHE A N 1
ATOM 1546 C CA . PHE A 1 185 ? 9.845 -0.079 -7.874 1.00 97.38 185 PHE A CA 1
ATOM 1547 C C . PHE A 1 185 ? 10.755 -0.564 -9.015 1.00 97.38 185 PHE A C 1
ATOM 1549 O O . PHE A 1 185 ? 11.015 0.236 -9.923 1.00 97.38 185 PHE A O 1
ATOM 1556 N N . PRO A 1 186 ? 11.214 -1.834 -9.042 1.00 96.62 186 PRO A N 1
ATOM 1557 C CA . PRO A 1 186 ? 12.027 -2.338 -10.144 1.00 96.62 186 PRO A CA 1
ATOM 1558 C C . PRO A 1 186 ? 11.229 -2.459 -11.452 1.00 96.62 186 PRO A C 1
ATOM 1560 O O . PRO A 1 186 ? 11.769 -2.162 -12.519 1.00 96.62 186 PRO A O 1
ATOM 1563 N N . VAL A 1 187 ? 9.939 -2.820 -11.396 1.00 97.19 187 VAL A N 1
ATOM 1564 C CA . VAL A 1 187 ? 9.094 -2.972 -12.597 1.00 97.19 187 VAL A CA 1
ATOM 1565 C C . VAL A 1 187 ? 8.938 -1.645 -13.343 1.00 97.19 187 VAL A C 1
ATOM 1567 O O . VAL A 1 187 ? 9.177 -1.578 -14.552 1.00 97.19 187 VAL A O 1
ATOM 1570 N N . LEU A 1 188 ? 8.598 -0.559 -12.644 1.00 97.44 188 LEU A N 1
ATOM 1571 C CA . LEU A 1 188 ? 8.454 0.751 -13.275 1.00 97.44 188 LEU A CA 1
ATOM 1572 C C . LEU A 1 188 ? 9.805 1.316 -13.732 1.00 97.44 188 LEU A C 1
ATOM 1574 O O . LEU A 1 188 ? 9.885 1.898 -14.816 1.00 97.44 188 LEU A O 1
ATOM 1578 N N . PHE A 1 189 ? 10.881 1.106 -12.969 1.00 97.25 189 PHE A N 1
ATOM 1579 C CA . PHE A 1 189 ? 12.211 1.545 -13.392 1.00 97.25 189 PHE A CA 1
ATOM 1580 C C . PHE A 1 189 ? 12.617 0.899 -14.722 1.00 97.25 189 PHE A C 1
ATOM 1582 O O . PHE A 1 189 ? 13.020 1.596 -15.659 1.00 97.25 189 PHE A O 1
ATOM 1589 N N . ASN A 1 190 ? 12.443 -0.418 -14.851 1.00 96.50 190 ASN A N 1
ATOM 1590 C CA . ASN A 1 190 ? 12.764 -1.116 -16.092 1.00 96.50 190 ASN A CA 1
ATOM 1591 C C . ASN A 1 190 ? 11.790 -0.760 -17.217 1.00 96.50 190 ASN A C 1
ATOM 1593 O O . ASN A 1 190 ? 12.227 -0.610 -18.356 1.00 96.50 190 ASN A O 1
ATOM 1597 N N . THR A 1 191 ? 10.517 -0.498 -16.916 1.00 96.31 191 THR A N 1
ATOM 1598 C CA . THR A 1 191 ? 9.556 0.038 -17.897 1.00 96.31 191 THR A CA 1
ATOM 1599 C C . THR A 1 191 ? 10.046 1.356 -18.506 1.00 96.31 191 THR A C 1
ATOM 1601 O O . THR A 1 191 ? 10.025 1.522 -19.726 1.00 96.31 191 THR A O 1
ATOM 1604 N N . ILE A 1 192 ? 10.577 2.272 -17.688 1.00 96.31 192 ILE A N 1
ATOM 1605 C CA . ILE A 1 192 ? 11.179 3.530 -18.160 1.00 96.31 192 ILE A CA 1
ATOM 1606 C C . ILE A 1 192 ? 12.397 3.255 -19.055 1.00 96.31 192 ILE A C 1
ATOM 1608 O O . ILE A 1 192 ? 12.537 3.872 -20.113 1.00 96.31 192 ILE A O 1
ATOM 1612 N N . CYS A 1 193 ? 13.267 2.315 -18.676 1.00 96.19 193 CYS A N 1
ATOM 1613 C CA . CYS A 1 193 ? 14.425 1.928 -19.488 1.00 96.19 193 CYS A CA 1
ATOM 1614 C C . CYS A 1 193 ? 14.022 1.368 -20.862 1.00 96.19 193 CYS A C 1
ATOM 1616 O O . CYS A 1 193 ? 14.626 1.724 -21.882 1.00 96.19 193 CYS A O 1
ATOM 1618 N N . ARG A 1 194 ? 12.985 0.521 -20.903 1.00 94.69 194 ARG A N 1
ATOM 1619 C CA . ARG A 1 194 ? 12.427 -0.042 -22.142 1.00 94.69 194 ARG A CA 1
ATOM 1620 C C . ARG A 1 194 ? 11.822 1.048 -23.022 1.00 94.69 194 ARG A C 1
ATOM 1622 O O . ARG A 1 194 ? 12.154 1.110 -24.205 1.00 94.69 194 ARG A O 1
ATOM 1629 N N . PHE A 1 195 ? 11.059 1.968 -22.425 1.00 94.88 195 PHE A N 1
ATOM 1630 C CA . PHE A 1 195 ? 10.495 3.130 -23.114 1.00 94.88 195 PHE A CA 1
ATOM 1631 C C . PHE A 1 195 ? 11.579 4.005 -23.761 1.00 94.88 195 PHE A C 1
ATOM 1633 O O . PHE A 1 195 ? 11.495 4.311 -24.948 1.00 94.88 195 PHE A O 1
ATOM 1640 N N . ILE A 1 196 ? 12.638 4.357 -23.021 1.00 95.88 196 ILE A N 1
ATOM 1641 C CA . ILE A 1 196 ? 13.766 5.152 -23.549 1.00 95.88 196 ILE A CA 1
ATOM 1642 C C . ILE A 1 196 ? 14.469 4.430 -24.705 1.00 95.88 196 ILE A C 1
ATOM 1644 O O . ILE A 1 196 ? 14.924 5.066 -25.656 1.00 95.88 196 ILE A O 1
ATOM 1648 N N . SER A 1 197 ? 14.557 3.103 -24.630 1.00 93.69 197 SER A N 1
ATOM 1649 C CA . SER A 1 197 ? 15.200 2.274 -25.653 1.00 93.69 197 SER A CA 1
ATOM 1650 C C . SER A 1 197 ? 14.316 2.028 -26.881 1.00 93.69 197 SER A C 1
ATOM 1652 O O . SER A 1 197 ? 14.804 1.467 -27.860 1.00 93.69 197 SER A O 1
ATOM 1654 N N . GLY A 1 198 ? 13.047 2.454 -26.848 1.00 89.31 198 GLY A N 1
ATOM 1655 C CA . GLY A 1 198 ? 12.076 2.239 -27.922 1.00 89.31 198 GLY A CA 1
ATOM 1656 C C . GLY A 1 198 ? 11.643 0.780 -28.081 1.00 89.31 198 GLY A C 1
ATOM 1657 O O . GLY A 1 198 ? 11.185 0.404 -29.157 1.00 89.31 198 GLY A O 1
ATOM 1658 N N . ASN A 1 199 ? 11.811 -0.041 -27.041 1.00 83.81 199 ASN A N 1
ATOM 1659 C CA . ASN A 1 199 ? 11.421 -1.447 -27.068 1.00 83.81 199 ASN A CA 1
ATOM 1660 C C . ASN A 1 199 ? 10.070 -1.666 -26.381 1.00 83.81 199 ASN A C 1
ATOM 1662 O O . ASN A 1 199 ? 9.646 -0.871 -25.542 1.00 83.81 199 ASN A O 1
ATOM 1666 N N . ASP A 1 200 ? 9.428 -2.789 -26.699 1.00 83.38 200 ASP A N 1
ATOM 1667 C CA . ASP A 1 200 ? 8.202 -3.208 -26.027 1.00 83.38 200 ASP A CA 1
ATOM 1668 C C . ASP A 1 200 ? 8.431 -3.637 -24.563 1.00 83.38 200 ASP A C 1
ATOM 1670 O O . ASP A 1 200 ? 9.562 -3.864 -24.1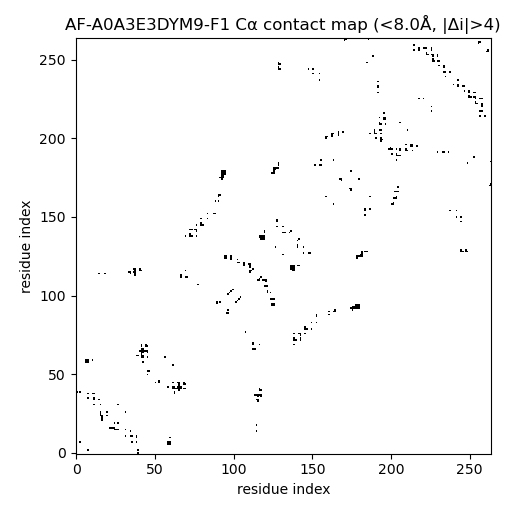05 1.00 83.38 200 ASP A O 1
ATOM 1674 N N . ILE A 1 201 ? 7.314 -3.757 -23.843 1.00 85.44 201 ILE A N 1
ATOM 1675 C CA . ILE A 1 201 ? 7.234 -4.220 -22.453 1.00 85.44 201 ILE A CA 1
ATOM 1676 C C . ILE A 1 201 ? 6.928 -5.723 -22.345 1.00 85.44 201 ILE A C 1
ATOM 1678 O O . ILE A 1 201 ? 6.577 -6.194 -21.268 1.00 85.44 201 ILE A O 1
ATOM 1682 N N . ASN A 1 202 ? 7.084 -6.494 -23.431 1.00 88.06 202 ASN A N 1
ATOM 1683 C CA . ASN A 1 202 ? 6.937 -7.957 -23.388 1.00 88.06 202 ASN A CA 1
ATOM 1684 C C . ASN A 1 202 ? 8.096 -8.625 -22.629 1.00 88.06 202 ASN A C 1
ATOM 1686 O O . ASN A 1 202 ? 8.043 -9.812 -22.335 1.00 88.06 202 ASN A O 1
ATOM 1690 N N . SER A 1 203 ? 9.152 -7.871 -22.318 1.00 92.81 203 SER A N 1
ATOM 1691 C CA . SER A 1 203 ? 10.182 -8.243 -21.357 1.00 92.81 203 SER A CA 1
ATOM 1692 C C . SER A 1 203 ? 10.685 -6.999 -20.632 1.00 92.81 203 SER A C 1
ATOM 1694 O O . SER A 1 203 ? 10.904 -5.952 -21.248 1.00 92.81 203 SER A O 1
ATOM 1696 N N . LEU A 1 204 ? 10.899 -7.128 -19.323 1.00 95.44 204 LEU A N 1
ATOM 1697 C CA . LEU A 1 204 ? 11.514 -6.097 -18.484 1.00 95.44 204 LEU A CA 1
ATOM 1698 C C . LEU A 1 204 ? 13.025 -6.311 -18.308 1.00 95.44 204 LEU A C 1
ATOM 1700 O O . LEU A 1 204 ? 13.693 -5.468 -17.713 1.00 95.44 204 LEU A O 1
ATOM 1704 N N . ILE A 1 205 ? 13.585 -7.401 -18.836 1.00 94.62 205 ILE A N 1
ATOM 1705 C CA . ILE A 1 205 ? 15.023 -7.674 -18.777 1.00 94.62 205 ILE A CA 1
ATOM 1706 C C . ILE A 1 205 ? 15.740 -6.755 -19.773 1.00 94.62 205 ILE A C 1
ATOM 1708 O O . ILE A 1 205 ? 15.398 -6.692 -20.957 1.00 94.62 205 ILE A O 1
ATOM 1712 N N . LEU A 1 206 ? 16.736 -6.014 -19.286 1.00 93.12 206 LEU A N 1
ATOM 1713 C CA . LEU A 1 206 ? 17.469 -5.032 -20.083 1.00 93.12 206 LEU A CA 1
ATOM 1714 C C . LEU A 1 206 ? 18.689 -5.667 -20.747 1.00 93.12 206 LEU A C 1
ATOM 1716 O O . LEU A 1 206 ? 19.535 -6.262 -20.081 1.00 93.12 206 LEU A O 1
ATOM 1720 N N . SER A 1 207 ? 18.814 -5.478 -22.059 1.00 92.75 207 SER A N 1
ATOM 1721 C CA . SER A 1 207 ? 2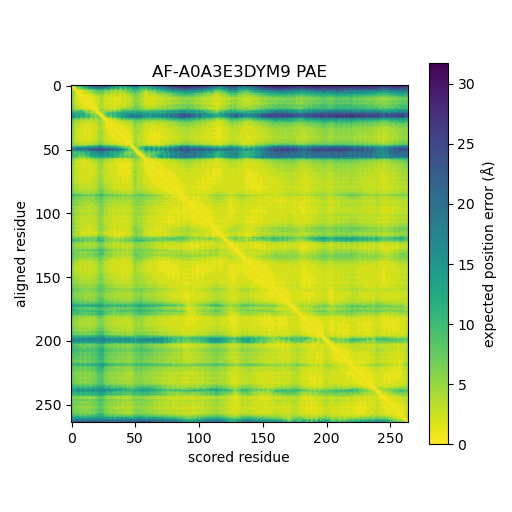0.033 -5.828 -22.789 1.00 92.75 207 SER A CA 1
ATOM 1722 C C . SER A 1 207 ? 21.138 -4.785 -22.579 1.00 92.75 207 SER A C 1
ATOM 1724 O O . SER A 1 207 ? 20.886 -3.648 -22.170 1.00 92.75 207 SER A O 1
ATOM 1726 N N . GLU A 1 208 ? 22.379 -5.120 -22.943 1.00 91.94 208 GLU A N 1
ATOM 1727 C CA . GLU A 1 208 ? 23.477 -4.141 -22.958 1.00 91.94 208 GLU A CA 1
ATOM 1728 C C . GLU A 1 208 ? 23.166 -2.929 -23.839 1.00 91.94 208 GLU A C 1
ATOM 1730 O O . GLU A 1 208 ? 23.470 -1.793 -23.471 1.00 91.94 208 GLU A O 1
ATOM 1735 N N . LYS A 1 209 ? 22.498 -3.153 -24.976 1.00 93.06 209 LYS A N 1
ATOM 1736 C CA . LYS A 1 209 ? 22.078 -2.083 -25.883 1.00 93.06 209 LYS A CA 1
ATOM 1737 C C . LYS A 1 209 ? 21.069 -1.145 -25.217 1.00 93.06 209 LYS A C 1
ATOM 1739 O O . LYS A 1 209 ? 21.184 0.069 -25.373 1.00 93.06 209 LYS A O 1
ATOM 1744 N N . ASP A 1 210 ? 20.134 -1.687 -24.440 1.00 93.94 210 ASP A N 1
ATOM 1745 C CA . ASP A 1 210 ? 19.145 -0.889 -23.703 1.00 93.94 210 ASP A CA 1
ATOM 1746 C C . ASP A 1 210 ? 19.843 -0.008 -22.668 1.00 93.94 210 ASP A C 1
ATOM 1748 O O . ASP A 1 210 ? 19.632 1.203 -22.612 1.00 93.94 210 ASP A O 1
ATOM 1752 N N . MET A 1 211 ? 20.775 -0.592 -21.910 1.00 93.31 211 MET A N 1
ATOM 1753 C CA . MET A 1 211 ? 21.580 0.154 -20.946 1.00 93.31 211 MET A CA 1
ATOM 1754 C C . MET A 1 211 ? 22.421 1.246 -21.622 1.00 93.31 211 MET A C 1
ATOM 1756 O O . MET A 1 211 ? 22.542 2.350 -21.085 1.00 93.31 211 MET A O 1
ATOM 1760 N N . MET A 1 212 ? 22.989 0.996 -22.806 1.00 93.94 212 MET A N 1
ATOM 1761 C CA . MET A 1 212 ? 23.704 2.024 -23.575 1.00 93.94 212 MET A CA 1
ATOM 1762 C C . MET A 1 212 ? 22.777 3.167 -24.007 1.00 93.94 212 MET A C 1
ATOM 1764 O O . MET A 1 212 ? 23.145 4.335 -23.850 1.00 93.94 212 MET A O 1
ATOM 1768 N N . ASN A 1 213 ? 21.571 2.853 -24.488 1.00 95.50 213 ASN A N 1
ATOM 1769 C CA . ASN A 1 213 ? 20.572 3.847 -24.884 1.00 95.50 213 ASN A CA 1
ATOM 1770 C C . ASN A 1 213 ? 20.159 4.730 -23.701 1.00 95.50 213 ASN A C 1
ATOM 1772 O O . ASN A 1 213 ? 20.194 5.957 -23.808 1.00 95.50 213 ASN A O 1
ATOM 1776 N N . VAL A 1 214 ? 19.854 4.123 -22.550 1.00 96.50 214 VAL A N 1
ATOM 1777 C CA . VAL A 1 214 ? 19.480 4.842 -21.322 1.00 96.50 214 VAL A CA 1
ATOM 1778 C C . VAL A 1 214 ? 20.618 5.742 -20.836 1.00 96.50 214 VAL A C 1
ATOM 1780 O O . VAL A 1 214 ? 20.410 6.929 -20.572 1.00 96.50 214 VAL A O 1
ATOM 1783 N N . ASN A 1 215 ? 21.850 5.224 -20.796 1.00 95.25 215 ASN A N 1
ATOM 1784 C CA . ASN A 1 215 ? 23.026 6.011 -20.418 1.00 95.25 215 ASN A CA 1
ATOM 1785 C C . ASN A 1 215 ? 23.275 7.187 -21.376 1.00 95.25 215 ASN A C 1
ATOM 1787 O O . ASN A 1 215 ? 23.695 8.260 -20.939 1.00 95.25 215 ASN A O 1
ATOM 1791 N N . SER A 1 216 ? 23.031 7.000 -22.675 1.00 96.19 216 SER A N 1
ATOM 1792 C CA . SER A 1 216 ? 23.149 8.067 -23.671 1.00 96.19 216 SER A CA 1
ATOM 1793 C C . SER A 1 216 ? 22.047 9.119 -23.508 1.00 96.19 216 SER A C 1
ATOM 1795 O O . SER A 1 216 ? 22.324 10.313 -23.600 1.00 96.19 216 SER A O 1
ATOM 1797 N N . PHE A 1 217 ? 20.815 8.698 -23.216 1.00 96.88 217 PHE A N 1
ATOM 1798 C CA . PHE A 1 217 ? 19.655 9.578 -23.051 1.00 96.88 217 PHE A CA 1
ATOM 1799 C C . PHE A 1 217 ? 19.800 10.572 -21.887 1.00 96.88 217 PHE A C 1
ATOM 1801 O O . PHE A 1 217 ? 19.348 11.720 -21.982 1.00 96.88 217 PHE A O 1
ATOM 1808 N N . PHE A 1 218 ? 20.451 10.144 -20.801 1.00 96.62 218 PHE A N 1
ATOM 1809 C CA . PHE A 1 218 ? 20.731 10.971 -19.622 1.00 96.62 218 PHE A CA 1
ATOM 1810 C C . PHE A 1 218 ? 22.148 11.559 -19.597 1.00 96.62 218 PHE A C 1
ATOM 1812 O O . PHE A 1 218 ? 22.560 12.164 -18.603 1.00 96.62 218 PHE A O 1
ATOM 1819 N N . ARG A 1 219 ? 22.924 11.398 -20.675 1.00 94.88 219 ARG A N 1
ATOM 1820 C CA . ARG A 1 219 ? 24.308 11.871 -20.726 1.00 94.88 219 ARG A CA 1
ATOM 1821 C C . ARG A 1 219 ? 24.369 13.385 -20.515 1.00 94.88 219 ARG A C 1
ATOM 1823 O O . ARG A 1 219 ? 23.663 14.141 -21.173 1.00 94.88 219 ARG A O 1
ATOM 1830 N N . ASN A 1 220 ? 25.269 13.811 -19.630 1.00 95.00 220 ASN A N 1
ATOM 1831 C CA . ASN A 1 220 ? 25.481 15.207 -19.234 1.00 95.00 220 ASN A CA 1
ATOM 1832 C C . ASN A 1 220 ? 24.281 15.876 -18.544 1.00 95.00 220 ASN A C 1
ATOM 1834 O O . ASN A 1 220 ? 24.314 17.089 -18.358 1.00 95.00 220 ASN A O 1
ATOM 1838 N N . ASN A 1 221 ? 23.248 15.124 -18.146 1.00 97.44 221 ASN A N 1
ATOM 1839 C CA . ASN A 1 221 ? 22.160 15.702 -17.373 1.00 97.44 221 ASN A CA 1
ATOM 1840 C C . ASN A 1 221 ? 22.489 15.789 -15.885 1.00 97.44 221 ASN A C 1
ATOM 1842 O O . ASN A 1 221 ? 23.047 14.866 -15.289 1.00 97.44 221 ASN A O 1
ATOM 1846 N N . SER A 1 222 ? 22.081 16.894 -15.265 1.00 97.25 222 SER A N 1
ATOM 1847 C CA . SER A 1 222 ? 22.068 16.999 -13.807 1.00 97.25 222 SER A CA 1
ATOM 1848 C C . SER A 1 222 ? 20.992 16.085 -13.209 1.00 97.25 222 SER A C 1
ATOM 1850 O O . SER A 1 222 ? 20.006 15.749 -13.867 1.00 97.25 222 SER A O 1
ATOM 1852 N N . ARG A 1 223 ? 21.114 15.729 -11.924 1.00 96.88 223 ARG A N 1
ATOM 1853 C CA . ARG A 1 223 ? 20.087 14.931 -11.226 1.00 96.88 223 ARG A CA 1
ATOM 1854 C C . ARG A 1 223 ? 18.688 15.563 -11.317 1.00 96.88 223 ARG A C 1
ATOM 1856 O O . ARG A 1 223 ? 17.709 14.840 -11.467 1.00 96.88 223 ARG A O 1
ATOM 1863 N N . MET A 1 224 ? 18.592 16.895 -11.283 1.00 97.56 224 MET A N 1
ATOM 1864 C CA . MET A 1 224 ? 17.316 17.610 -11.424 1.00 97.56 224 MET A CA 1
ATOM 1865 C C . MET A 1 224 ? 16.727 17.471 -12.837 1.00 97.56 224 MET A C 1
ATOM 1867 O O . MET A 1 224 ? 15.530 17.250 -12.996 1.00 97.56 224 MET A O 1
ATOM 1871 N N . GLU A 1 225 ? 17.559 17.550 -13.876 1.00 98.25 225 GLU A N 1
ATOM 1872 C CA . GLU A 1 225 ? 17.113 17.342 -15.260 1.00 98.25 225 GLU A CA 1
ATOM 1873 C C . GLU A 1 225 ? 16.665 15.898 -15.500 1.00 98.25 225 GLU A C 1
ATOM 1875 O O . GLU A 1 225 ? 15.636 15.677 -16.138 1.00 98.25 225 GLU A O 1
ATOM 1880 N N . ILE A 1 226 ? 17.397 14.920 -14.952 1.00 98.19 226 ILE A N 1
ATOM 1881 C CA . ILE A 1 226 ? 17.006 13.506 -14.995 1.00 98.19 226 ILE A CA 1
ATOM 1882 C C . ILE A 1 226 ? 15.657 13.322 -14.302 1.00 98.19 226 ILE A C 1
ATOM 1884 O O . ILE A 1 226 ? 14.758 12.735 -14.897 1.00 98.19 226 ILE A O 1
ATOM 1888 N N . LYS A 1 227 ? 15.473 13.875 -13.096 1.00 98.12 227 LYS A N 1
ATOM 1889 C CA . LYS A 1 227 ? 14.192 13.836 -12.376 1.00 98.12 227 LYS A CA 1
ATOM 1890 C C . LYS A 1 227 ? 13.049 14.365 -13.240 1.00 98.12 227 LYS A C 1
ATOM 1892 O O . LYS A 1 227 ? 12.031 13.695 -13.374 1.00 98.12 227 LYS A O 1
ATOM 1897 N N . ASN A 1 228 ? 13.214 15.531 -13.862 1.00 97.75 228 ASN A N 1
ATOM 1898 C CA . ASN A 1 228 ? 12.174 16.124 -14.707 1.00 97.75 228 ASN A CA 1
ATOM 1899 C C . ASN A 1 228 ? 11.855 15.254 -15.932 1.00 97.75 228 ASN A C 1
ATOM 1901 O O . ASN A 1 228 ? 10.684 15.045 -16.247 1.00 97.75 228 ASN A O 1
ATOM 1905 N N . LYS A 1 229 ? 12.877 14.689 -16.586 1.00 98.00 229 LYS A N 1
ATOM 1906 C CA . LYS A 1 229 ? 12.687 13.728 -17.681 1.00 98.00 229 LYS A CA 1
ATOM 1907 C C . LYS A 1 229 ? 11.945 12.472 -17.213 1.00 98.00 229 LYS A C 1
ATOM 1909 O O . LYS A 1 229 ? 10.994 12.065 -17.868 1.00 98.00 229 LYS A O 1
ATOM 1914 N N . VAL A 1 230 ? 12.329 11.898 -16.071 1.00 97.56 230 VAL A N 1
ATOM 1915 C CA . VAL A 1 230 ? 11.665 10.730 -15.468 1.00 97.56 230 VAL A CA 1
ATOM 1916 C C . VAL A 1 230 ? 10.195 11.026 -15.179 1.00 97.56 230 VAL A C 1
ATOM 1918 O O . VAL A 1 230 ? 9.341 10.238 -15.567 1.00 97.56 230 VAL A O 1
ATOM 1921 N N . ARG A 1 231 ? 9.874 12.179 -14.579 1.00 97.00 231 ARG A N 1
ATOM 1922 C CA . ARG A 1 231 ? 8.483 12.598 -14.329 1.00 97.00 231 ARG A CA 1
ATOM 1923 C C . ARG A 1 231 ? 7.667 12.659 -15.621 1.00 97.00 231 ARG A C 1
ATOM 1925 O O . ARG A 1 231 ? 6.554 12.145 -15.670 1.00 97.00 231 ARG A O 1
ATOM 1932 N N . ASN A 1 232 ? 8.228 13.235 -16.683 1.00 95.81 232 ASN A N 1
ATOM 1933 C CA . ASN A 1 232 ? 7.550 13.295 -17.979 1.00 95.81 232 ASN A CA 1
ATOM 1934 C C . ASN A 1 232 ? 7.294 11.898 -18.561 1.00 95.81 232 ASN A C 1
ATOM 1936 O O . ASN A 1 232 ? 6.226 11.661 -19.120 1.00 95.81 232 ASN A O 1
ATOM 1940 N N . ILE A 1 233 ? 8.241 10.968 -18.401 1.00 95.94 233 ILE A N 1
ATOM 1941 C CA . ILE A 1 233 ? 8.068 9.583 -18.855 1.00 95.94 233 ILE A CA 1
ATOM 1942 C C . ILE A 1 233 ? 7.002 8.874 -18.014 1.00 95.94 233 ILE A C 1
ATOM 1944 O O . ILE A 1 233 ? 6.129 8.244 -18.596 1.00 95.94 233 ILE A O 1
ATOM 1948 N N . ILE A 1 234 ? 7.005 9.028 -16.683 1.00 95.81 234 ILE A N 1
ATOM 1949 C CA . ILE A 1 234 ? 5.974 8.460 -15.793 1.00 95.81 234 ILE A CA 1
ATOM 1950 C C . ILE A 1 234 ? 4.574 8.895 -16.248 1.00 95.81 234 ILE A C 1
ATOM 1952 O O . ILE A 1 234 ? 3.721 8.044 -16.457 1.00 95.81 234 ILE A O 1
ATOM 1956 N N . ASN A 1 235 ? 4.368 10.188 -16.517 1.00 93.88 235 ASN A N 1
ATOM 1957 C CA . ASN A 1 235 ? 3.099 10.706 -17.054 1.00 93.88 235 ASN A CA 1
ATOM 1958 C C . ASN A 1 235 ? 2.723 10.155 -18.439 1.00 93.88 235 ASN A C 1
ATOM 1960 O O . ASN A 1 235 ? 1.574 10.266 -18.850 1.00 93.88 235 ASN A O 1
ATOM 1964 N N . THR A 1 236 ? 3.696 9.642 -19.191 1.00 92.25 236 THR A N 1
ATOM 1965 C CA . THR A 1 236 ? 3.472 9.089 -20.531 1.00 92.25 236 THR A CA 1
ATOM 1966 C C . THR A 1 236 ? 3.139 7.600 -20.473 1.00 92.25 236 THR A C 1
ATOM 1968 O O . THR A 1 236 ? 2.325 7.130 -21.261 1.00 92.25 236 THR A O 1
ATOM 1971 N N . VAL A 1 237 ? 3.777 6.852 -19.566 1.00 90.75 237 VAL A N 1
ATOM 1972 C CA . VAL A 1 237 ? 3.666 5.383 -19.494 1.00 90.75 237 VAL A CA 1
ATOM 1973 C C . VAL A 1 237 ? 2.646 4.904 -18.460 1.00 90.75 237 VAL A C 1
ATOM 1975 O O . VAL A 1 237 ? 2.246 3.746 -18.502 1.00 90.75 237 VAL A O 1
ATOM 1978 N N . ILE A 1 238 ? 2.210 5.780 -17.552 1.00 89.75 238 ILE A N 1
ATOM 1979 C CA . ILE A 1 238 ? 1.214 5.494 -16.516 1.00 89.75 238 ILE A CA 1
ATOM 1980 C C . ILE A 1 238 ? 0.002 6.411 -16.721 1.00 89.75 238 ILE A C 1
ATOM 1982 O O . ILE A 1 238 ? 0.144 7.565 -17.123 1.00 89.75 238 ILE A O 1
ATOM 1986 N N . SER A 1 239 ? -1.202 5.907 -16.431 1.00 86.25 239 SER A N 1
ATOM 1987 C CA . SER A 1 239 ? -2.424 6.714 -16.471 1.00 86.25 239 SER A CA 1
ATOM 1988 C C . SER A 1 239 ? -2.367 7.889 -15.483 1.00 86.25 239 SER A C 1
ATOM 1990 O O . SER A 1 239 ? -1.710 7.827 -14.441 1.00 86.25 239 SER A O 1
ATOM 1992 N N . ASN A 1 240 ? -3.110 8.961 -15.776 1.00 80.44 240 ASN A N 1
ATOM 1993 C CA . ASN A 1 240 ? -3.152 10.146 -14.910 1.00 80.44 240 ASN A CA 1
ATOM 1994 C C . ASN A 1 240 ? -3.577 9.818 -13.467 1.00 80.44 240 ASN A C 1
ATOM 1996 O O . ASN A 1 240 ? -3.072 10.436 -12.538 1.00 80.44 240 ASN A O 1
ATOM 2000 N N . GLU A 1 241 ? -4.461 8.834 -13.275 1.00 82.88 241 GLU A N 1
ATOM 2001 C CA . GLU A 1 241 ? -4.970 8.432 -11.955 1.00 82.88 241 GLU A CA 1
ATOM 2002 C C . GLU A 1 241 ? -3.883 7.797 -11.073 1.00 82.88 241 GLU A C 1
ATOM 2004 O O . GLU A 1 241 ? -3.831 8.048 -9.871 1.00 82.88 241 GLU A O 1
ATOM 2009 N N . MET A 1 242 ? -2.976 7.019 -11.671 1.00 89.94 242 MET A N 1
ATOM 2010 C CA . MET A 1 242 ? -1.888 6.346 -10.955 1.00 89.94 242 MET A CA 1
ATOM 2011 C C . MET A 1 242 ? -0.600 7.184 -10.903 1.00 89.94 242 MET A C 1
ATOM 2013 O O . MET A 1 242 ? 0.264 6.939 -10.059 1.00 89.94 242 MET A O 1
ATOM 2017 N N . SER A 1 243 ? -0.442 8.179 -11.785 1.00 87.62 243 SER A N 1
ATOM 2018 C CA . SER A 1 243 ? 0.796 8.964 -11.896 1.00 87.62 243 SER A CA 1
ATOM 2019 C C . SER A 1 243 ? 1.174 9.641 -10.575 1.00 87.62 243 SER A C 1
ATOM 2021 O O . SER A 1 243 ? 2.310 9.515 -10.114 1.00 87.62 243 SER A O 1
ATOM 2023 N N . ASP A 1 244 ? 0.213 10.253 -9.879 1.00 90.62 244 ASP A N 1
ATOM 2024 C CA . ASP A 1 244 ? 0.443 10.877 -8.568 1.00 90.62 244 ASP A CA 1
ATOM 2025 C C . ASP A 1 244 ? 0.944 9.884 -7.509 1.00 90.62 244 ASP A C 1
ATOM 2027 O O . ASP A 1 244 ? 1.568 10.278 -6.515 1.00 90.62 244 ASP A O 1
ATOM 2031 N N . TYR A 1 245 ? 0.668 8.588 -7.684 1.00 94.81 245 TYR A N 1
ATOM 2032 C CA . TYR A 1 245 ? 1.208 7.543 -6.829 1.00 94.81 245 TYR A CA 1
ATOM 2033 C C . TYR A 1 245 ? 2.702 7.325 -7.067 1.00 94.81 245 TYR A C 1
ATOM 2035 O O . TYR A 1 245 ? 3.497 7.460 -6.138 1.00 94.81 245 TYR A O 1
ATOM 2043 N N . PHE A 1 246 ? 3.083 7.074 -8.316 1.00 96.69 246 PHE A N 1
ATOM 2044 C CA . PHE A 1 246 ? 4.452 6.715 -8.690 1.00 96.69 246 PHE A CA 1
ATOM 2045 C C . PHE A 1 246 ? 5.403 7.904 -8.848 1.00 96.69 246 PHE A C 1
ATOM 2047 O O . PHE A 1 246 ? 6.622 7.733 -8.830 1.00 96.69 246 PHE A O 1
ATOM 2054 N N . MET A 1 247 ? 4.885 9.129 -8.948 1.00 94.94 247 MET A N 1
ATOM 2055 C CA . MET A 1 247 ? 5.692 10.348 -9.052 1.00 94.94 247 MET A CA 1
ATOM 2056 C C . MET A 1 247 ? 6.672 10.549 -7.890 1.00 94.94 247 MET A C 1
ATOM 2058 O O . MET A 1 247 ? 7.684 11.241 -8.060 1.00 94.94 247 MET A O 1
ATOM 2062 N N . THR A 1 248 ? 6.408 9.945 -6.728 1.00 94.25 248 THR A N 1
ATOM 2063 C CA . THR A 1 248 ? 7.318 9.975 -5.575 1.00 94.25 248 THR A CA 1
ATOM 2064 C C . THR A 1 248 ? 8.652 9.288 -5.868 1.00 94.25 248 THR A C 1
ATOM 2066 O O . THR A 1 248 ? 9.668 9.722 -5.340 1.00 94.25 248 THR A O 1
ATOM 2069 N N . LEU A 1 249 ? 8.688 8.320 -6.792 1.00 96.75 249 LEU A N 1
ATOM 2070 C CA . LEU A 1 249 ? 9.907 7.604 -7.190 1.00 96.75 249 LEU A CA 1
ATOM 2071 C C . LEU A 1 249 ? 10.844 8.418 -8.082 1.00 96.75 249 LEU A C 1
ATOM 2073 O O . LEU A 1 249 ? 11.973 8.006 -8.342 1.00 96.75 249 LEU A O 1
ATOM 2077 N N . SER A 1 250 ? 10.411 9.586 -8.565 1.00 96.62 250 SER A N 1
ATOM 2078 C CA . SER A 1 250 ? 11.215 10.383 -9.498 1.00 96.62 250 SER A CA 1
ATOM 2079 C C . SER A 1 250 ? 12.583 10.790 -8.936 1.00 96.62 250 SER A C 1
ATOM 2081 O O . SER A 1 250 ? 13.552 10.852 -9.693 1.00 96.62 250 SER A O 1
ATOM 2083 N N . ASP A 1 251 ? 12.689 11.032 -7.626 1.00 96.44 251 ASP A N 1
ATOM 2084 C CA . ASP A 1 251 ? 13.957 11.362 -6.963 1.00 96.44 251 ASP A CA 1
ATOM 2085 C C . ASP A 1 251 ? 14.901 10.158 -6.825 1.00 96.44 251 ASP A C 1
ATOM 2087 O O . ASP A 1 251 ? 16.122 10.318 -6.988 1.00 96.44 251 ASP A O 1
ATOM 2091 N N . ASP A 1 252 ? 14.342 8.977 -6.554 1.00 96.50 252 ASP A N 1
ATOM 2092 C CA . ASP A 1 252 ? 15.074 7.716 -6.408 1.00 96.50 252 ASP A CA 1
ATOM 2093 C C . ASP A 1 252 ? 15.571 7.223 -7.765 1.00 96.50 252 ASP A C 1
ATOM 2095 O O . ASP A 1 252 ? 16.750 6.924 -7.943 1.00 96.50 252 ASP A O 1
ATOM 2099 N N . TYR A 1 253 ? 14.716 7.264 -8.783 1.00 97.69 253 TYR A N 1
ATOM 2100 C CA . TYR A 1 253 ? 15.103 6.932 -10.150 1.00 97.69 253 TYR A CA 1
ATOM 2101 C C . TYR A 1 253 ? 16.142 7.900 -10.697 1.00 97.69 253 TYR A C 1
ATOM 2103 O O . TYR A 1 253 ? 17.120 7.471 -11.309 1.00 97.69 253 TYR A O 1
ATOM 2111 N N . ALA A 1 254 ? 15.998 9.203 -10.431 1.00 97.62 254 ALA A N 1
ATOM 2112 C CA . ALA A 1 254 ? 17.019 10.170 -10.809 1.00 97.62 254 ALA A CA 1
ATOM 2113 C C . ALA A 1 254 ? 18.365 9.875 -10.139 1.00 97.62 254 ALA A C 1
ATOM 2115 O O . ALA A 1 254 ? 19.409 10.043 -10.769 1.00 97.62 254 ALA A O 1
ATOM 2116 N N . PHE A 1 255 ? 18.356 9.413 -8.886 1.00 96.50 255 PHE A N 1
ATOM 2117 C CA . PHE A 1 255 ? 19.566 8.947 -8.217 1.00 96.50 255 PHE A CA 1
ATOM 2118 C C . PHE A 1 255 ? 20.161 7.709 -8.899 1.00 96.50 255 PHE A C 1
ATOM 2120 O O . PHE A 1 255 ? 21.362 7.701 -9.178 1.00 96.50 255 PHE A O 1
ATOM 2127 N N . CYS A 1 256 ? 19.349 6.697 -9.207 1.00 96.38 256 CYS A N 1
ATOM 2128 C CA . CYS A 1 256 ? 19.799 5.475 -9.872 1.00 96.38 256 CYS A CA 1
ATOM 2129 C C . CYS A 1 256 ? 20.405 5.760 -11.253 1.00 96.38 256 CYS A C 1
ATOM 2131 O O . CYS A 1 256 ? 21.549 5.378 -11.506 1.00 96.38 256 CYS A O 1
ATOM 2133 N N . PHE A 1 257 ? 19.708 6.514 -12.109 1.00 96.94 257 PHE A N 1
ATOM 2134 C CA . PHE A 1 257 ? 20.193 6.871 -13.446 1.00 96.94 257 PHE A CA 1
ATOM 2135 C C . PHE A 1 257 ? 21.452 7.739 -13.408 1.00 96.94 257 PHE A C 1
ATOM 2137 O O . PHE A 1 257 ? 22.395 7.480 -14.154 1.00 96.94 257 PHE A O 1
ATOM 2144 N N . TYR A 1 258 ? 21.516 8.729 -12.510 1.00 95.62 258 TYR A N 1
ATOM 2145 C CA . TYR A 1 258 ? 22.698 9.585 -12.371 1.00 95.62 258 TYR A CA 1
ATOM 2146 C C . TYR A 1 258 ? 23.948 8.780 -11.983 1.00 95.62 258 TYR A C 1
ATOM 2148 O O . TYR A 1 258 ? 25.035 9.016 -12.506 1.00 95.62 258 TYR A O 1
ATOM 2156 N N . ASN A 1 259 ? 23.786 7.794 -11.095 1.00 93.94 259 ASN A N 1
ATOM 2157 C CA . ASN A 1 259 ? 24.876 6.941 -10.617 1.00 93.94 259 ASN A CA 1
ATOM 2158 C C . ASN A 1 259 ? 25.059 5.651 -11.434 1.00 93.94 259 ASN A C 1
ATOM 2160 O O . ASN A 1 259 ? 25.891 4.824 -11.064 1.00 93.94 259 ASN A O 1
ATOM 2164 N N . LYS A 1 260 ? 24.297 5.464 -12.521 1.00 90.62 260 LYS A N 1
ATOM 2165 C CA . LYS A 1 260 ? 24.306 4.255 -13.364 1.00 90.62 260 LYS A CA 1
ATOM 2166 C C . LYS A 1 260 ? 24.082 2.956 -12.574 1.00 90.62 260 LYS A C 1
ATOM 2168 O O . LYS A 1 260 ? 24.711 1.936 -12.851 1.00 90.62 260 LYS A O 1
ATOM 2173 N N . ARG A 1 261 ? 23.201 3.004 -11.571 1.00 87.50 261 ARG A N 1
ATOM 2174 C CA . ARG A 1 261 ? 22.782 1.842 -10.777 1.00 87.50 261 ARG A CA 1
ATOM 2175 C C . ARG A 1 261 ? 21.507 1.263 -11.379 1.00 87.50 261 ARG A C 1
ATOM 2177 O O . ARG A 1 261 ? 20.451 1.872 -11.261 1.00 87.50 261 ARG A O 1
ATOM 2184 N N . TYR A 1 262 ? 21.641 0.115 -12.038 1.00 79.75 262 TYR A N 1
ATOM 2185 C CA . TYR A 1 262 ? 20.540 -0.586 -12.713 1.00 79.75 262 TYR A CA 1
ATOM 2186 C C . TYR A 1 262 ? 20.175 -1.920 -12.044 1.00 79.75 262 TYR A C 1
ATOM 2188 O O . TYR A 1 262 ? 19.243 -2.576 -12.488 1.00 79.75 262 TYR A O 1
ATOM 2196 N N . GLY A 1 263 ? 20.920 -2.320 -11.008 1.00 72.00 263 GLY A N 1
ATOM 2197 C CA . GLY A 1 263 ? 20.608 -3.477 -10.175 1.00 72.00 263 GLY A CA 1
ATOM 2198 C C . GLY A 1 263 ? 20.020 -3.040 -8.836 1.00 72.00 263 GLY A C 1
ATOM 2199 O O . GLY A 1 263 ? 20.460 -2.028 -8.276 1.00 72.00 263 GLY A O 1
ATOM 2200 N N . PHE A 1 264 ? 19.046 -3.812 -8.370 1.00 66.81 264 PHE A N 1
ATOM 2201 C CA . PHE A 1 264 ? 18.344 -3.684 -7.096 1.00 66.81 264 PHE A CA 1
ATOM 2202 C C . PHE A 1 264 ? 18.711 -4.836 -6.172 1.00 66.81 264 PHE A C 1
ATOM 2204 O O . PHE A 1 264 ? 18.874 -5.959 -6.705 1.00 66.81 264 PHE A O 1
#

Sequence (264 aa):
MRYDYEKILPILIDLMEKYTSKDSSSVPYETAEMLIQGISYCIEENFKDNAIIDRNVNVGFLYENGLNIVNNKVYEAKGIYEDLIIDFEDYDVRNYKDTILKGIPMFFIKYTPKYFPQNNILTLDYPLIKGIPSSKCGIELILYYLKSIKTENEFLRLFNRDVIIDFMEYQFNDYRNLYLDNICFPVLFNTICRFISGNDINSLILSEKDMMNVNSFFRNNSRMEIKNKVRNIINTVISNEMSDYFMTLSDDYAFCFYNKRYGF

Radius of gyration: 23.37 Å; Cα contacts (8 Å, |Δi|>4): 277; chains: 1; bounding box: 48×39×65 Å

Mean predicted aligned error: 5.23 Å

Nearest PDB structures (foldseek):
  8ju5-assembly1_B  TM=1.876E-01  e=1.108E+00  Homo sapiens
  8t1f-assembly1_B  TM=1.800E-01  e=3.552E+00  Homo sapiens
  8ju5-assembly1_D  TM=1.524E-01  e=4.062E+00  Homo sapiens

InterPro domains:
  IPR045751 Protein of unknown function DUF6179 [PF19677] (11-255)

Secondary structure (DSSP, 8-state):
----HHHHHHHHHHHHHHHTTTS-S---HHHHHHHHHHHHHHHHHTTSSS----TTS-HHHHHHHHHHHHHHHHHHHHHHHHHHHTT---TT-HHHHHIIIIIHHHHHHH--TTT-TT-------S--TT---TT--HHHHHHHHHHHHHHHHHHHTTS-HHHHHHHHHHHSTTTTTS--S-THHHHHHHHHHHHHHT--SS--PPPHHHHHHHHHHTTT--HHHHHHHHHHHHHHHS-HHHHHHHGGGHHHHHHHHHTT----

pLDDT: mean 91.91, std 8.22, range [47.94, 98.5]

Solvent-accessible surface area (backbone atoms only — not comparable to full-atom values): 15068 Å² total; per-residue (Å²): 130,91,71,63,62,82,64,46,45,66,58,52,51,56,51,47,31,61,72,46,74,63,78,38,97,75,74,59,69,70,58,52,51,46,38,52,51,19,47,51,49,21,34,51,53,49,67,49,88,87,48,85,67,66,88,85,56,60,60,66,58,37,30,55,55,9,45,51,53,53,51,50,46,46,55,52,38,49,51,55,49,60,63,48,58,76,80,64,78,50,70,63,34,38,29,51,36,46,31,62,75,47,46,51,58,49,35,71,73,69,58,44,66,90,54,42,34,58,55,53,94,63,87,61,71,41,52,53,93,85,53,81,64,89,90,50,49,9,54,59,34,53,32,54,47,52,56,51,49,46,53,50,48,59,57,58,64,77,45,61,68,63,41,54,37,57,34,46,59,71,63,31,85,68,43,58,80,37,82,57,74,46,70,62,58,63,54,52,52,32,50,52,41,28,54,69,48,73,48,68,79,85,48,55,71,76,50,75,67,34,53,51,42,41,53,58,75,51,57,94,52,51,54,68,54,38,21,52,53,45,45,55,47,43,61,70,80,37,58,78,86,50,26,77,64,58,55,72,47,24,64,56,51,17,50,27,63,72,69,70,52,87,80,121

Organism: NCBI:txid214853

Foldseek 3Di:
DDDDVVLCVVVLQVLCCVVVVVPDSDDPPVLSVLQVVLLVQLLVQCVPDPHPDDPPDRSVVSSVNSLVSLVVLLVLLVVLLVVQVPPDDPLLQALSCCCNVPVVVVQNVPADSNRRQQASVGPSLAAAPVGQDPPDGGSRRSSVVSVRVSLLRVVVVVADSVQLNVVCVVQDPPSSPDSDYHSVLLLVLLVLLCVQLVHDSNHSDDDPSSLVSLLVVCPPPDLVRQLVVSLVVLPVSDPPVSSVRCNSCSSVSSVCSVVVPNHD